Protein AF-0000000069330721 (afdb_homodimer)

Structure (mmCIF, N/CA/C/O backbone):
data_AF-0000000069330721-model_v1
#
loop_
_entity.id
_entity.type
_entity.pdbx_description
1 polymer 'Jacalin-type lectin domain-containing protein'
#
loop_
_atom_site.group_PDB
_atom_site.id
_atom_site.type_symbol
_atom_site.label_atom_id
_atom_site.label_alt_id
_atom_site.label_comp_id
_atom_site.label_asym_id
_atom_site.label_entity_id
_atom_site.label_seq_id
_atom_site.pdbx_PDB_ins_code
_atom_site.Cartn_x
_atom_site.Cartn_y
_atom_site.Cartn_z
_atom_site.occupancy
_atom_site.B_iso_or_equiv
_atom_site.auth_seq_id
_atom_site.auth_comp_id
_atom_site.auth_asym_id
_atom_site.auth_atom_id
_atom_site.pdbx_PDB_model_num
ATOM 1 N N . MET A 1 1 ? -19.578 -4.082 10.578 1 41.31 1 MET A N 1
ATOM 2 C CA . MET A 1 1 ? -18.906 -2.984 9.891 1 41.31 1 MET A CA 1
ATOM 3 C C . MET A 1 1 ? -17.422 -3.287 9.703 1 41.31 1 MET A C 1
ATOM 5 O O . MET A 1 1 ? -16.797 -3.891 10.578 1 41.31 1 MET A O 1
ATOM 9 N N . ALA A 1 2 ? -17.078 -3.299 8.5 1 55.31 2 ALA A N 1
ATOM 10 C CA . ALA A 1 2 ? -15.648 -3.607 8.453 1 55.31 2 ALA A CA 1
ATOM 11 C C . ALA A 1 2 ? -14.859 -2.725 9.414 1 55.31 2 ALA A C 1
ATOM 13 O O . ALA A 1 2 ? -15.172 -1.541 9.578 1 55.31 2 ALA A O 1
ATOM 14 N N . GLY A 1 3 ? -14.422 -3.17 10.523 1 80.81 3 GLY A N 1
ATOM 15 C CA . GLY A 1 3 ? -13.562 -2.502 11.484 1 80.81 3 GLY A CA 1
ATOM 16 C C . GLY A 1 3 ? -12.523 -1.604 10.844 1 80.81 3 GLY A C 1
ATOM 17 O O . GLY A 1 3 ? -12.484 -1.48 9.617 1 80.81 3 GLY A O 1
ATOM 18 N N . VAL A 1 4 ? -11.906 -0.672 11.477 1 94.38 4 VAL A N 1
ATOM 19 C CA . VAL A 1 4 ? -10.805 0.182 11.039 1 94.38 4 VAL A CA 1
ATOM 20 C C . VAL A 1 4 ? -9.633 -0.681 10.57 1 94.38 4 VAL A C 1
ATOM 22 O O . VAL A 1 4 ? -9.266 -1.647 11.234 1 94.38 4 VAL A O 1
ATOM 25 N N . LEU A 1 5 ? -9.219 -0.456 9.32 1 97.44 5 LEU A N 1
ATOM 26 C CA . LEU A 1 5 ? -8.094 -1.184 8.742 1 97.44 5 LEU A CA 1
ATOM 27 C C . LEU A 1 5 ? -6.832 -0.33 8.758 1 97.44 5 LEU A C 1
ATOM 29 O O . LEU A 1 5 ? -6.906 0.899 8.695 1 97.44 5 LEU A O 1
ATOM 33 N N . GLU A 1 6 ? -5.707 -0.994 8.891 1 97.81 6 GLU A N 1
ATOM 34 C CA . GLU A 1 6 ? -4.41 -0.378 8.625 1 97.81 6 GLU A CA 1
ATOM 35 C C . GLU A 1 6 ? -3.924 -0.705 7.215 1 97.81 6 GLU A C 1
ATOM 37 O O . GLU A 1 6 ? -3.84 -1.875 6.836 1 97.81 6 GLU A O 1
ATOM 42 N N . GLN A 1 7 ? -3.684 0.292 6.359 1 98.69 7 GLN A N 1
ATOM 43 C CA . GLN A 1 7 ? -3.102 0.147 5.027 1 98.69 7 GLN A CA 1
ATOM 44 C C . GLN A 1 7 ? -1.729 0.808 4.953 1 98.69 7 GLN A C 1
ATOM 46 O O . GLN A 1 7 ? -1.541 1.921 5.449 1 98.69 7 GLN A O 1
ATOM 51 N N . GLY A 1 8 ? -0.769 0.246 4.27 1 98.31 8 GLY A N 1
ATOM 52 C CA . GLY A 1 8 ? 0.629 0.639 4.355 1 98.31 8 GLY A CA 1
ATOM 53 C C . GLY A 1 8 ? 1.341 0.055 5.559 1 98.31 8 GLY A C 1
ATOM 54 O O . GLY A 1 8 ? 0.924 -0.975 6.094 1 98.31 8 GLY A O 1
ATOM 55 N N . PRO A 1 9 ? 2.449 0.646 6.109 1 98.5 9 PRO A N 1
ATOM 56 C CA . PRO A 1 9 ? 3.021 1.867 5.539 1 98.5 9 PRO A CA 1
ATOM 57 C C . PRO A 1 9 ? 3.754 1.616 4.223 1 98.5 9 PRO A C 1
ATOM 59 O O . PRO A 1 9 ? 4.238 0.507 3.982 1 98.5 9 PRO A O 1
ATOM 62 N N . TRP A 1 10 ? 3.605 2.537 3.371 1 98.69 10 TRP A N 1
ATOM 63 C CA . TRP A 1 10 ? 4.477 2.609 2.205 1 98.69 10 TRP A CA 1
ATOM 64 C C . TRP A 1 10 ? 5.805 3.277 2.557 1 98.69 10 TRP A C 1
ATOM 66 O O . TRP A 1 10 ? 5.832 4.246 3.32 1 98.69 10 TRP A O 1
ATOM 76 N N . GLY A 1 11 ? 6.844 2.818 1.96 1 97.81 11 GLY A N 1
ATOM 77 C CA . GLY A 1 11 ? 8.133 3.457 2.18 1 97.81 11 GLY A CA 1
ATOM 78 C C . GLY A 1 11 ? 9.133 2.561 2.887 1 97.81 11 GLY A C 1
ATOM 79 O O . GLY A 1 11 ? 9.156 1.35 2.662 1 97.81 11 GLY A O 1
ATOM 80 N N . GLY A 1 12 ? 10.062 3.23 3.682 1 96.06 12 GLY A N 1
ATOM 81 C CA . GLY A 1 12 ? 11.195 2.533 4.266 1 96.06 12 GLY A CA 1
ATOM 82 C C . GLY A 1 12 ? 10.891 1.932 5.625 1 96.06 12 GLY A C 1
ATOM 83 O O . GLY A 1 12 ? 9.781 2.084 6.145 1 96.06 12 GLY A O 1
ATOM 84 N N . ASN A 1 13 ? 11.914 1.185 6.164 1 95.19 13 ASN A N 1
ATOM 85 C CA . ASN A 1 13 ? 11.758 0.497 7.441 1 95.19 13 ASN A CA 1
ATOM 86 C C . ASN A 1 13 ? 12.766 0.994 8.477 1 95.19 13 ASN A C 1
ATOM 88 O O . ASN A 1 13 ? 12.992 0.335 9.492 1 95.19 13 ASN A O 1
ATOM 92 N N . GLY A 1 14 ? 13.297 2.133 8.172 1 93.06 14 GLY A N 1
ATOM 93 C CA . GLY A 1 14 ? 14.258 2.697 9.109 1 93.06 14 GLY A CA 1
ATOM 94 C C . GLY A 1 14 ? 13.633 3.707 10.055 1 93.06 14 GLY A C 1
ATOM 95 O O . GLY A 1 14 ? 12.422 3.9 10.055 1 93.06 14 GLY A O 1
ATOM 96 N N . GLY A 1 15 ? 14.492 4.238 10.922 1 94.38 15 GLY A N 1
ATOM 97 C CA . GLY A 1 15 ? 14.078 5.309 11.812 1 94.38 15 GLY A CA 1
ATOM 98 C C . GLY A 1 15 ? 13.164 4.84 12.922 1 94.38 15 GLY A C 1
ATOM 99 O O . GLY A 1 15 ? 13.266 3.699 13.383 1 94.38 15 GLY A O 1
ATOM 100 N N . LYS A 1 16 ? 12.336 5.797 13.43 1 96.25 16 LYS A N 1
ATOM 101 C CA . LYS A 1 16 ? 11.43 5.516 14.539 1 96.25 16 LYS A CA 1
ATOM 102 C C . LYS A 1 16 ? 9.977 5.668 14.109 1 96.25 16 LYS A C 1
ATOM 104 O O . LYS A 1 16 ? 9.656 6.5 13.258 1 96.25 16 LYS A O 1
ATOM 109 N N . THR A 1 17 ? 9.148 4.898 14.82 1 97.88 17 THR A N 1
ATOM 110 C CA . THR A 1 17 ? 7.734 4.902 14.469 1 97.88 17 THR A CA 1
ATOM 111 C C . THR A 1 17 ? 7.035 6.133 15.039 1 97.88 17 THR A C 1
ATOM 113 O O . THR A 1 17 ? 7.457 6.668 16.078 1 97.88 17 THR A O 1
ATOM 116 N N . TRP A 1 18 ? 6.051 6.625 14.391 1 98.06 18 TRP A N 1
ATOM 117 C CA . TRP A 1 18 ? 5.078 7.586 14.906 1 98.06 18 TRP A CA 1
ATOM 118 C C . TRP A 1 18 ? 3.656 7.16 14.562 1 98.06 18 TRP A C 1
ATOM 120 O O . TRP A 1 18 ? 3.441 6.402 13.609 1 98.06 18 TRP A O 1
ATOM 130 N N . ASP A 1 19 ? 2.705 7.602 15.336 1 98.62 19 ASP A N 1
ATOM 131 C CA . ASP A 1 19 ? 1.316 7.184 15.18 1 98.62 19 ASP A CA 1
ATOM 132 C C . ASP A 1 19 ? 0.355 8.273 15.648 1 98.62 19 ASP A C 1
ATOM 134 O O . ASP A 1 19 ? 0.288 8.578 16.844 1 98.62 19 ASP A O 1
ATOM 138 N N . MET A 1 20 ? -0.369 8.789 14.648 1 98 20 MET A N 1
ATOM 139 C CA . MET A 1 20 ? -1.401 9.781 14.93 1 98 20 MET A CA 1
ATOM 140 C C . MET A 1 20 ? -2.584 9.148 15.656 1 98 20 MET A C 1
ATOM 142 O O . MET A 1 20 ? -3.283 9.812 16.422 1 98 20 MET A O 1
ATOM 146 N N . GLY A 1 21 ? -2.756 7.898 15.383 1 97.94 21 GLY A N 1
ATOM 147 C CA . GLY A 1 21 ? -3.971 7.234 15.828 1 97.94 21 GLY A CA 1
ATOM 148 C C . GLY A 1 21 ? -5.172 7.531 14.953 1 97.94 21 GLY A C 1
ATOM 149 O O . GLY A 1 21 ? -5.023 8.07 13.852 1 97.94 21 GLY A O 1
ATOM 150 N N . GLN A 1 22 ? -6.328 7.059 15.477 1 98.19 22 GLN A N 1
ATOM 151 C CA . GLN A 1 22 ? -7.59 7.262 14.773 1 98.19 22 GLN A CA 1
ATOM 152 C C . GLN A 1 22 ? -8.305 8.508 15.281 1 98.19 22 GLN A C 1
ATOM 154 O O . GLN A 1 22 ? -8.57 8.633 16.484 1 98.19 22 GLN A O 1
ATOM 159 N N . ALA A 1 23 ? -8.633 9.414 14.383 1 98.56 23 ALA A N 1
ATOM 160 C CA . ALA A 1 23 ? -9.297 10.664 14.75 1 98.56 23 ALA A CA 1
ATOM 161 C C . ALA A 1 23 ? -10.805 10.57 14.516 1 98.56 23 ALA A C 1
ATOM 163 O O . ALA A 1 23 ? -11.258 9.797 13.672 1 98.56 23 ALA A O 1
ATOM 164 N N . ASP A 1 24 ? -11.531 11.375 15.273 1 97.94 24 ASP A N 1
ATOM 165 C CA . ASP A 1 24 ? -12.914 11.641 14.906 1 97.94 24 ASP A CA 1
ATOM 166 C C . ASP A 1 24 ? -13 12.43 13.602 1 97.94 24 ASP A C 1
ATOM 168 O O . ASP A 1 24 ? -13.867 12.164 12.766 1 97.94 24 ASP A O 1
ATOM 172 N N . HIS A 1 25 ? -12.125 13.367 13.523 1 98.5 25 HIS A N 1
ATOM 173 C CA . HIS A 1 25 ? -12.07 14.25 12.359 1 98.5 25 HIS A CA 1
ATOM 174 C C . HIS A 1 25 ? -10.695 14.898 12.227 1 98.5 25 HIS A C 1
ATOM 176 O O . HIS A 1 25 ? -10.133 15.383 13.219 1 98.5 25 HIS A O 1
ATOM 182 N N . ILE A 1 26 ? -10.094 14.805 11.07 1 98.88 26 ILE A N 1
ATOM 183 C CA . ILE A 1 26 ? -8.898 15.562 10.742 1 98.88 26 ILE A CA 1
ATOM 184 C C . ILE A 1 26 ? -9.289 16.906 10.148 1 98.88 26 ILE A C 1
ATOM 186 O O . ILE A 1 26 ? -9.984 16.969 9.125 1 98.88 26 ILE A O 1
ATOM 190 N N . SER A 1 27 ? -8.836 17.969 10.711 1 98.88 27 SER A N 1
ATOM 191 C CA . SER A 1 27 ? -9.312 19.281 10.273 1 98.88 27 SER A CA 1
ATOM 192 C C . SER A 1 27 ? -8.234 20.016 9.492 1 98.88 27 SER A C 1
ATOM 194 O O . SER A 1 27 ? -8.539 20.969 8.75 1 98.88 27 SER A O 1
ATOM 196 N N . ASN A 1 28 ? -6.961 19.656 9.695 1 98.94 28 ASN A N 1
ATOM 197 C CA . ASN A 1 28 ? -5.883 20.344 9 1 98.94 28 ASN A CA 1
ATOM 198 C C . ASN A 1 28 ? -4.656 19.453 8.844 1 98.94 28 ASN A C 1
ATOM 200 O O . ASN A 1 28 ? -4.297 18.719 9.766 1 98.94 28 ASN A O 1
ATOM 204 N N . VAL A 1 29 ? -4.02 19.484 7.73 1 98.94 29 VAL A N 1
ATOM 205 C CA . VAL A 1 29 ? -2.75 18.812 7.492 1 98.94 29 VAL A CA 1
ATOM 206 C C . VAL A 1 29 ? -1.767 19.781 6.832 1 98.94 29 VAL A C 1
ATOM 208 O O . VAL A 1 29 ? -2.111 20.453 5.867 1 98.94 29 VAL A O 1
ATOM 211 N N . LYS A 1 30 ? -0.617 19.859 7.355 1 98.75 30 LYS A N 1
ATOM 212 C CA . LYS A 1 30 ? 0.526 20.484 6.699 1 98.75 30 LYS A CA 1
ATOM 213 C C . LYS A 1 30 ? 1.563 19.453 6.285 1 98.75 30 LYS A C 1
ATOM 215 O O . LYS A 1 30 ? 1.938 18.594 7.086 1 98.75 30 LYS A O 1
ATOM 220 N N . ILE A 1 31 ? 1.984 19.531 5.074 1 98.88 31 ILE A N 1
ATOM 221 C CA . ILE A 1 31 ? 3.078 18.703 4.57 1 98.88 31 ILE A CA 1
ATOM 222 C C . ILE A 1 31 ? 4.332 19.562 4.395 1 98.88 31 ILE A C 1
ATOM 224 O O . ILE A 1 31 ? 4.398 20.391 3.488 1 98.88 31 ILE A O 1
ATOM 228 N N . HIS A 1 32 ? 5.316 19.375 5.297 1 98.5 32 HIS A N 1
ATOM 229 C CA . HIS A 1 32 ? 6.582 20.094 5.215 1 98.5 32 HIS A CA 1
ATOM 230 C C . HIS A 1 32 ? 7.547 19.406 4.262 1 98.5 32 HIS A C 1
ATOM 232 O O . HIS A 1 32 ? 7.637 18.172 4.25 1 98.5 32 HIS A O 1
ATOM 238 N N . TYR A 1 33 ? 8.172 20.234 3.484 1 97.75 33 TYR A N 1
ATOM 239 C CA . TYR A 1 33 ? 9.008 19.609 2.471 1 97.75 33 TYR A CA 1
ATOM 240 C C . TYR A 1 33 ? 10.25 20.438 2.182 1 97.75 33 TYR A C 1
ATOM 242 O O . TYR A 1 33 ? 10.281 21.641 2.486 1 97.75 33 TYR A O 1
ATOM 250 N N . ASN A 1 34 ? 11.211 19.812 1.653 1 95.12 34 ASN A N 1
ATOM 251 C CA . ASN A 1 34 ? 12.375 20.312 0.928 1 95.12 34 ASN A CA 1
ATOM 252 C C . ASN A 1 34 ? 12.609 19.531 -0.36 1 95.12 34 ASN A C 1
ATOM 254 O O . ASN A 1 34 ? 11.742 19.484 -1.235 1 95.12 34 ASN A O 1
ATOM 258 N N . ASP A 1 35 ? 13.633 18.594 -0.306 1 93.75 35 ASP A N 1
ATOM 259 C CA . ASP A 1 35 ? 13.82 17.719 -1.455 1 93.75 35 ASP A CA 1
ATOM 260 C C . ASP A 1 35 ? 12.961 16.453 -1.326 1 93.75 35 ASP A C 1
ATOM 262 O O . ASP A 1 35 ? 12.82 15.695 -2.283 1 93.75 35 ASP A O 1
ATOM 266 N N . ALA A 1 36 ? 12.414 16.297 -0.175 1 97 36 ALA A N 1
ATOM 267 C CA . ALA A 1 36 ? 11.516 15.203 0.189 1 97 36 ALA A CA 1
ATOM 268 C C . ALA A 1 36 ? 10.477 15.656 1.212 1 97 36 ALA A C 1
ATOM 270 O O . ALA A 1 36 ? 10.43 16.844 1.567 1 97 36 ALA A O 1
ATOM 271 N N . VAL A 1 37 ? 9.602 14.805 1.569 1 98.44 37 VAL A N 1
ATOM 272 C CA . VAL A 1 37 ? 8.68 15.109 2.66 1 98.44 37 VAL A CA 1
ATOM 273 C C . VAL A 1 37 ? 9.414 15.016 3.996 1 98.44 37 VAL A C 1
ATOM 275 O O . VAL A 1 37 ? 10.016 13.992 4.312 1 98.44 37 VAL A O 1
ATOM 278 N N . PHE A 1 38 ? 9.352 16.078 4.75 1 98.12 38 PHE A N 1
ATOM 279 C CA . PHE A 1 38 ? 10.188 16.141 5.945 1 98.12 38 PHE A CA 1
ATOM 280 C C . PHE A 1 38 ? 9.344 15.992 7.207 1 98.12 38 PHE A C 1
ATOM 282 O O . PHE A 1 38 ? 9.812 15.484 8.219 1 98.12 38 PHE A O 1
ATOM 289 N N . ALA A 1 39 ? 8.086 16.469 7.102 1 98.06 39 ALA A N 1
ATOM 290 C CA . ALA A 1 39 ? 7.281 16.453 8.32 1 98.06 39 ALA A CA 1
ATOM 291 C C . ALA A 1 39 ? 5.797 16.609 8.008 1 98.06 39 ALA A C 1
ATOM 293 O O . ALA A 1 39 ? 5.434 17 6.895 1 98.06 39 ALA A O 1
ATOM 294 N N . PHE A 1 40 ? 5.02 16.312 8.961 1 98.56 40 PHE A N 1
ATOM 295 C CA . PHE A 1 40 ? 3.594 16.609 8.938 1 98.56 40 PHE A CA 1
ATOM 296 C C . PHE A 1 40 ? 3.172 17.344 10.203 1 98.56 40 PHE A C 1
ATOM 298 O O . PHE A 1 40 ? 3.641 17.016 11.297 1 98.56 40 PHE A O 1
ATOM 305 N N .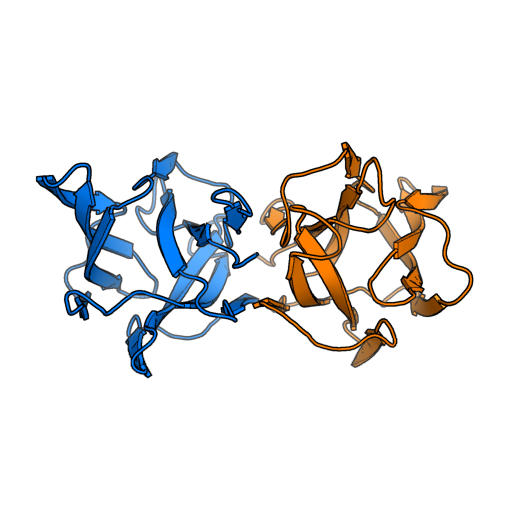 ASP A 1 41 ? 2.355 18.297 10.055 1 98.5 41 ASP A N 1
ATOM 306 C CA . ASP A 1 41 ? 1.475 18.703 11.141 1 98.5 41 ASP A CA 1
ATOM 307 C C . ASP A 1 41 ? 0.051 18.203 10.914 1 98.5 41 ASP A C 1
ATOM 309 O O . ASP A 1 41 ? -0.539 18.438 9.859 1 98.5 41 ASP A O 1
ATOM 313 N N . PHE A 1 42 ? -0.446 17.5 11.859 1 98.88 42 PHE A N 1
ATOM 314 C CA . PHE A 1 42 ? -1.841 17.078 11.828 1 98.88 42 PHE A CA 1
ATOM 315 C C . PHE A 1 42 ? -2.646 17.781 12.906 1 98.88 42 PHE A C 1
ATOM 317 O O . PHE A 1 42 ? -2.262 17.766 14.078 1 98.88 42 PHE A O 1
ATOM 324 N N . THR A 1 43 ? -3.654 18.438 12.586 1 98.94 43 THR A N 1
ATOM 325 C CA . THR A 1 43 ? -4.66 18.906 13.523 1 98.94 43 THR A CA 1
ATOM 326 C C . THR A 1 43 ? -5.953 18.109 13.391 1 98.94 43 THR A C 1
ATOM 328 O O . THR A 1 43 ? -6.5 17.984 12.289 1 98.94 43 THR A O 1
ATOM 331 N N . PHE A 1 44 ? -6.434 17.562 14.492 1 98.88 44 PHE A N 1
ATOM 332 C CA . PHE A 1 44 ? -7.559 16.641 14.461 1 98.88 44 PHE A CA 1
ATOM 333 C C . PHE A 1 44 ? -8.266 16.594 15.805 1 98.88 44 PHE A C 1
ATOM 335 O O . PHE A 1 44 ? -7.785 17.172 16.781 1 98.88 44 PHE A O 1
ATOM 342 N N . THR A 1 45 ? -9.453 15.984 15.789 1 98.69 45 THR A N 1
ATOM 343 C CA . THR A 1 45 ? -10.227 15.812 17.016 1 98.69 45 THR A CA 1
ATOM 344 C C . THR A 1 45 ? -10.289 14.344 17.422 1 98.69 45 THR A C 1
ATOM 346 O O . THR A 1 45 ? -10.398 13.461 16.562 1 98.69 45 THR A O 1
ATOM 349 N N . VAL A 1 46 ? -10.008 14.086 18.688 1 97.81 46 VAL A N 1
ATOM 350 C CA . VAL A 1 46 ? -10.227 12.781 19.312 1 97.81 46 VAL A CA 1
ATOM 351 C C . VAL A 1 46 ? -11.102 12.945 20.547 1 97.81 46 VAL A C 1
ATOM 353 O O . VAL A 1 46 ? -10.797 13.742 21.438 1 97.81 46 VAL A O 1
ATOM 356 N N . ASP A 1 47 ? -12.141 12.133 20.547 1 96.62 47 ASP A N 1
ATOM 357 C CA . ASP A 1 47 ? -13.102 12.234 21.641 1 96.62 47 ASP A CA 1
ATOM 358 C C . ASP A 1 47 ? -13.523 13.68 21.875 1 96.62 47 ASP A C 1
ATOM 360 O O . ASP A 1 47 ? -13.547 14.148 23.016 1 96.62 47 ASP A O 1
ATOM 364 N N . GLY A 1 48 ? -13.695 14.352 20.797 1 95.81 48 GLY A N 1
ATOM 365 C CA . GLY A 1 48 ? -14.211 15.711 20.844 1 95.81 48 GLY A CA 1
ATOM 366 C C . GLY A 1 48 ? -13.148 16.75 21.172 1 95.81 48 GLY A C 1
ATOM 367 O O . GLY A 1 48 ? -13.43 17.938 21.203 1 95.81 48 GLY A O 1
ATOM 368 N N . LYS A 1 49 ? -12 16.344 21.438 1 98.19 49 LYS A N 1
ATOM 369 C CA . LYS A 1 49 ? -10.93 17.266 21.812 1 98.19 49 LYS A CA 1
ATOM 370 C C . LYS A 1 49 ? -9.969 17.5 20.656 1 98.19 49 LYS A C 1
ATOM 372 O O . LYS A 1 49 ? -9.5 16.547 20.031 1 98.19 49 LYS A O 1
ATOM 377 N N . LYS A 1 50 ? -9.672 18.734 20.422 1 98.31 50 LYS A N 1
ATOM 378 C CA . LYS A 1 50 ? -8.75 19.094 19.344 1 98.31 50 LYS A CA 1
ATOM 379 C C . LYS A 1 50 ? -7.305 18.859 19.766 1 98.31 50 LYS A C 1
ATOM 381 O O . LYS A 1 50 ? -6.918 19.156 20.891 1 98.31 50 LYS A O 1
ATOM 386 N N . LYS A 1 51 ? -6.539 18.328 18.922 1 98 51 LYS A N 1
ATOM 387 C CA . LYS A 1 51 ? -5.117 18.047 19.109 1 98 51 LYS A CA 1
ATOM 388 C C . LYS A 1 51 ? -4.312 18.391 17.859 1 98 51 LYS A C 1
ATOM 390 O O . LYS A 1 51 ? -4.797 18.219 16.734 1 98 51 LYS A O 1
ATOM 395 N N . THR A 1 52 ? -3.137 18.922 18.062 1 98.44 52 THR A N 1
ATOM 396 C CA . THR A 1 52 ? -2.168 19.078 16.984 1 98.44 52 THR A CA 1
ATOM 397 C C . THR A 1 52 ? -0.866 18.359 17.312 1 98.44 52 THR A C 1
ATOM 399 O O . THR A 1 52 ? -0.348 18.484 18.422 1 98.44 52 THR A O 1
ATOM 402 N N . ILE A 1 53 ? -0.365 17.547 16.359 1 98.19 53 ILE A N 1
ATOM 403 C CA . ILE A 1 53 ? 0.918 16.891 16.562 1 98.19 53 ILE A CA 1
ATOM 404 C C . ILE A 1 53 ? 1.85 17.203 15.391 1 98.19 53 ILE A C 1
ATOM 406 O O . ILE A 1 53 ? 1.392 17.5 14.281 1 98.19 53 ILE A O 1
ATOM 410 N N . HIS A 1 54 ? 3.102 17.203 15.688 1 97.44 54 HIS A N 1
ATOM 411 C CA . HIS A 1 54 ? 4.168 17.281 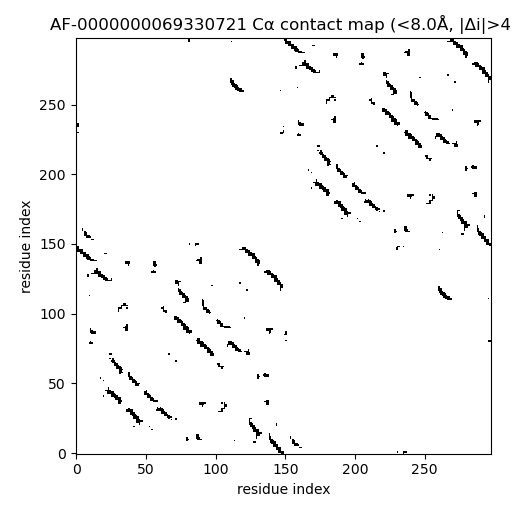14.695 1 97.44 54 HIS A CA 1
ATOM 412 C C . HIS A 1 54 ? 4.965 15.984 14.633 1 97.44 54 HIS A C 1
ATOM 414 O O . HIS A 1 54 ? 5.367 15.453 15.664 1 97.44 54 HIS A O 1
ATOM 420 N N . VAL A 1 55 ? 5.113 15.508 13.438 1 97.19 55 VAL A N 1
ATOM 421 C CA . VAL A 1 55 ? 5.969 14.344 13.242 1 97.19 55 VAL A CA 1
ATOM 422 C C . VAL A 1 55 ? 7.012 14.641 12.164 1 97.19 55 VAL A C 1
ATOM 424 O O . VAL A 1 55 ? 6.727 15.344 11.195 1 97.19 55 VAL A O 1
ATOM 427 N N . GLY A 1 56 ? 8.172 14.008 12.281 1 95.94 56 GLY A N 1
ATOM 428 C CA . GLY A 1 56 ? 9.25 14.242 11.336 1 95.94 56 GLY A CA 1
ATOM 429 C C . GLY A 1 56 ? 10.172 15.375 11.742 1 95.94 56 GLY A C 1
ATOM 430 O O . GLY A 1 56 ? 10.352 15.633 12.938 1 95.94 56 GLY A O 1
ATOM 431 N N . GLY A 1 57 ? 10.883 15.906 10.781 1 93.81 57 GLY A N 1
ATOM 432 C CA . GLY A 1 57 ? 11.914 16.891 11.062 1 93.81 57 GLY A CA 1
ATOM 433 C C . GLY A 1 57 ? 11.453 18.312 10.852 1 93.81 57 GLY A C 1
ATOM 434 O O . GLY A 1 57 ? 10.258 18.609 10.961 1 93.81 57 GLY A O 1
ATOM 435 N N . ASP A 1 58 ? 12.461 19.125 10.734 1 87.31 58 ASP A N 1
ATOM 436 C CA . ASP A 1 58 ? 12.195 20.547 10.523 1 87.31 58 ASP A CA 1
ATOM 437 C C . ASP A 1 58 ? 12.391 20.938 9.062 1 87.31 58 ASP A C 1
ATOM 439 O O . ASP A 1 58 ? 13.398 20.578 8.453 1 87.31 58 ASP A O 1
ATOM 443 N N . ALA A 1 59 ? 11.344 21.406 8.477 1 84.56 59 ALA A N 1
ATOM 444 C CA . ALA A 1 59 ? 11.398 22.047 7.156 1 84.56 59 ALA A CA 1
ATOM 445 C C . ALA A 1 59 ? 10.469 23.25 7.082 1 84.56 59 ALA A C 1
ATOM 447 O O . ALA A 1 59 ? 9.297 23.156 7.441 1 84.56 59 ALA A O 1
ATOM 448 N N . PRO A 1 60 ? 11.094 24.328 6.641 1 87 60 PRO A N 1
ATOM 449 C CA . PRO A 1 60 ? 10.328 25.562 6.746 1 87 60 PRO A CA 1
ATOM 450 C C . PRO A 1 60 ? 9.188 25.641 5.734 1 87 60 PRO A C 1
ATOM 452 O O . PRO A 1 60 ? 8.156 26.25 6.004 1 87 60 PRO A O 1
ATOM 455 N N . GLN A 1 61 ? 9.367 25.078 4.492 1 96.75 61 GLN A N 1
ATOM 456 C CA . GLN A 1 61 ? 8.328 25.141 3.465 1 96.75 61 GLN A CA 1
ATOM 457 C C . GLN A 1 61 ? 7.258 24.078 3.705 1 96.75 61 GLN A C 1
ATOM 459 O O . GLN A 1 61 ? 7.57 22.953 4.086 1 96.75 61 GLN A O 1
ATOM 464 N N . TYR A 1 62 ? 5.977 24.5 3.523 1 98.19 62 TYR A N 1
ATOM 465 C CA . TYR A 1 62 ? 4.91 23.516 3.662 1 98.19 62 TYR A CA 1
ATOM 466 C C . TYR A 1 62 ? 3.746 23.844 2.734 1 98.19 62 TYR A C 1
ATOM 468 O O . TYR A 1 62 ? 3.627 24.969 2.248 1 98.19 62 TYR A O 1
ATOM 476 N N . LYS A 1 63 ? 3.021 22.828 2.322 1 98.81 63 LYS A N 1
ATOM 477 C CA . LYS A 1 63 ? 1.679 22.938 1.757 1 98.81 63 LYS A CA 1
ATOM 478 C C . LYS A 1 63 ? 0.619 22.547 2.783 1 98.81 63 LYS A C 1
ATOM 480 O O . LYS A 1 63 ? 0.862 21.703 3.643 1 98.81 63 LYS A O 1
ATOM 485 N N . GLU A 1 64 ? -0.547 23.172 2.664 1 98.69 64 GLU A N 1
ATOM 486 C CA . GLU A 1 64 ? -1.539 23 3.719 1 98.69 64 GLU A CA 1
ATOM 487 C C . GLU A 1 64 ? -2.936 22.797 3.135 1 98.69 64 GLU A C 1
ATOM 489 O O . GLU A 1 64 ? -3.244 23.312 2.061 1 98.69 64 GLU A O 1
ATOM 494 N N . ILE A 1 65 ? -3.762 22.016 3.832 1 98.94 65 ILE A N 1
ATOM 495 C CA . ILE A 1 65 ? -5.176 21.875 3.502 1 98.94 65 ILE A CA 1
ATOM 496 C C . ILE A 1 65 ? -6.012 21.922 4.781 1 98.94 65 ILE A C 1
ATOM 498 O O . ILE A 1 65 ? -5.633 21.312 5.793 1 98.94 65 ILE A O 1
ATOM 502 N N . THR A 1 66 ? -7.008 22.656 4.793 1 98.94 66 THR A N 1
ATOM 503 C CA . THR A 1 66 ? -8.008 22.688 5.855 1 98.94 66 THR A CA 1
ATOM 504 C C . THR A 1 66 ? -9.297 22 5.406 1 98.94 66 THR A C 1
ATOM 506 O O . THR A 1 66 ? -9.797 22.266 4.309 1 98.94 66 THR A O 1
ATOM 509 N N . LEU A 1 67 ? -9.789 21.125 6.238 1 98.94 67 LEU A N 1
ATOM 510 C CA . LEU A 1 67 ? -10.969 20.359 5.875 1 98.94 67 LEU A CA 1
ATOM 511 C C . LEU A 1 67 ? -12.211 20.891 6.582 1 98.94 67 LEU A C 1
ATOM 513 O O . LEU A 1 67 ? -12.156 21.234 7.762 1 98.94 67 LEU A O 1
ATOM 517 N N . GLU A 1 68 ? -13.258 20.906 5.816 1 98.81 68 GLU A N 1
ATOM 518 C CA . GLU A 1 68 ? -14.562 21.203 6.402 1 98.81 68 GLU A CA 1
ATOM 519 C C . GLU A 1 68 ? -15.055 20.062 7.281 1 98.81 68 GLU A C 1
ATOM 521 O O . GLU A 1 68 ? -14.453 18.984 7.301 1 98.81 68 GLU A O 1
ATOM 526 N N . GLU A 1 69 ? -16.109 20.312 8.016 1 97.75 69 GLU A N 1
ATOM 527 C CA . GLU A 1 69 ? -16.641 19.344 8.969 1 97.75 69 GLU A CA 1
ATOM 528 C C . GLU A 1 69 ? -17.047 18.047 8.273 1 97.75 69 GLU A C 1
ATOM 530 O O . GLU A 1 69 ? -16.906 16.969 8.836 1 97.75 69 GLU A O 1
ATOM 535 N N . ASP A 1 70 ? -17.547 18.141 7.027 1 97.88 70 ASP A N 1
ATOM 536 C CA . ASP A 1 70 ? -18.031 16.969 6.305 1 97.88 70 ASP A CA 1
ATOM 537 C C . ASP A 1 70 ? -17 16.516 5.258 1 97.88 70 ASP A C 1
ATOM 539 O O . ASP A 1 70 ? -17.344 15.773 4.336 1 97.88 70 ASP A O 1
ATOM 543 N N . GLU A 1 71 ? -15.844 17.062 5.398 1 98.62 71 GLU A N 1
ATOM 544 C CA . GLU A 1 71 ? -14.773 16.75 4.465 1 98.62 71 GLU A CA 1
ATOM 545 C C . GLU A 1 71 ? -13.758 15.797 5.098 1 98.62 71 GLU A C 1
ATOM 547 O O . GLU A 1 71 ? -13.406 15.945 6.27 1 98.62 71 GLU A O 1
ATOM 552 N N . TYR A 1 72 ? -13.367 14.773 4.406 1 98.69 72 TYR A N 1
ATOM 553 C CA . TYR A 1 72 ? -12.414 13.781 4.879 1 98.69 72 TYR A CA 1
ATOM 554 C C . TYR A 1 72 ? -11.562 13.25 3.729 1 98.69 72 TYR A C 1
ATOM 556 O O . TYR A 1 72 ? -11.953 13.344 2.564 1 98.69 72 TYR A O 1
ATOM 564 N N . PHE A 1 73 ? -10.375 12.719 4.039 1 98.88 73 PHE A N 1
ATOM 565 C CA . PHE A 1 73 ? -9.492 12.172 3.012 1 98.88 73 PHE A CA 1
ATOM 566 C C . PHE A 1 73 ? -10.008 10.82 2.523 1 98.88 73 PHE A C 1
ATOM 568 O O . PHE A 1 73 ? -10.461 10 3.32 1 98.88 73 PHE A O 1
ATOM 575 N N . THR A 1 74 ? -9.922 10.617 1.181 1 98.81 74 THR A N 1
ATOM 576 C CA . THR A 1 74 ? -10.328 9.359 0.575 1 98.81 74 THR A CA 1
ATOM 577 C C . THR A 1 74 ? -9.203 8.781 -0.279 1 98.81 74 THR A C 1
ATOM 579 O O . THR A 1 74 ? -9.289 7.641 -0.737 1 98.81 74 THR A O 1
ATOM 582 N N . PHE A 1 75 ? -8.188 9.555 -0.479 1 98.88 75 PHE A N 1
ATOM 583 C CA . PHE A 1 75 ? -7.137 9.164 -1.412 1 98.88 75 PHE A CA 1
ATOM 584 C C . PHE A 1 75 ? -5.77 9.586 -0.895 1 98.88 75 PHE A C 1
ATOM 586 O O . PHE A 1 75 ? -5.609 10.695 -0.377 1 98.88 75 PHE A O 1
ATOM 593 N N . ILE A 1 76 ? -4.738 8.664 -0.97 1 98.94 76 ILE A N 1
ATOM 594 C CA . ILE A 1 76 ? -3.33 8.961 -0.723 1 98.94 76 ILE A CA 1
ATOM 595 C C . ILE A 1 76 ? -2.477 8.375 -1.846 1 98.94 76 ILE A C 1
ATOM 597 O O . ILE A 1 76 ? -2.729 7.258 -2.311 1 98.94 76 ILE A O 1
ATOM 601 N N . SER A 1 77 ? -1.543 9.109 -2.328 1 98.94 77 SER A N 1
ATOM 602 C CA . SER A 1 77 ? -0.505 8.617 -3.225 1 98.94 77 SER A CA 1
ATOM 603 C C . SER A 1 77 ? 0.839 9.273 -2.934 1 98.94 77 SER A C 1
ATOM 605 O O . SER A 1 77 ? 0.9 10.289 -2.238 1 98.94 77 SER A O 1
ATOM 607 N N . GLY A 1 78 ? 1.861 8.648 -3.436 1 98.88 78 GLY A N 1
ATOM 608 C CA . GLY A 1 78 ? 3.186 9.219 -3.244 1 98.88 78 GLY A CA 1
ATOM 609 C C . GLY A 1 78 ? 4.285 8.406 -3.9 1 98.88 78 GLY A C 1
ATOM 610 O O . GLY A 1 78 ? 4.008 7.473 -4.656 1 98.88 78 GLY A O 1
ATOM 611 N N . TYR A 1 79 ? 5.438 8.883 -3.656 1 98.69 79 TYR A N 1
ATOM 612 C CA . TYR A 1 79 ? 6.66 8.266 -4.152 1 98.69 79 TYR A CA 1
ATOM 613 C C . TYR A 1 79 ? 7.672 8.07 -3.025 1 98.69 79 TYR A C 1
ATOM 615 O O . TYR A 1 79 ? 7.711 8.867 -2.08 1 98.69 79 TYR A O 1
ATOM 623 N N . PHE A 1 80 ? 8.469 7.031 -3.117 1 98 80 PHE A N 1
ATOM 624 C CA . PHE A 1 80 ? 9.555 6.84 -2.164 1 98 80 PHE A CA 1
ATOM 625 C C . PHE A 1 80 ? 10.789 6.262 -2.854 1 98 80 PHE A C 1
ATOM 627 O O . PHE A 1 80 ? 10.664 5.559 -3.859 1 98 80 PHE A O 1
ATOM 634 N N . LYS A 1 81 ? 11.906 6.535 -2.33 1 96.25 81 LYS A N 1
ATOM 635 C CA . LYS A 1 81 ? 13.172 6.039 -2.859 1 96.25 81 LYS A CA 1
ATOM 636 C C . LYS A 1 81 ? 14.281 6.137 -1.814 1 96.25 81 LYS A C 1
ATOM 638 O O . LYS A 1 81 ? 14.141 6.852 -0.821 1 96.25 81 LYS A O 1
ATOM 643 N N . THR A 1 82 ? 15.383 5.402 -2.104 1 94.88 82 THR A N 1
ATOM 644 C CA . THR A 1 82 ? 16.594 5.574 -1.316 1 94.88 82 THR A CA 1
ATOM 645 C C . THR A 1 82 ? 17.188 6.961 -1.544 1 94.88 82 THR A C 1
ATOM 647 O O . THR A 1 82 ? 17.391 7.379 -2.688 1 94.88 82 THR A O 1
ATOM 650 N N . MET A 1 83 ? 17.359 7.641 -0.411 1 91.94 83 MET A N 1
ATOM 651 C CA . MET A 1 83 ? 17.953 8.977 -0.484 1 91.94 83 MET A CA 1
ATOM 652 C C . MET A 1 83 ? 19.078 9.125 0.532 1 91.94 83 MET A C 1
ATOM 654 O O . MET A 1 83 ? 18.984 8.602 1.644 1 91.94 83 MET A O 1
ATOM 658 N N . TRP A 1 84 ? 20.141 9.992 0.16 1 87.75 84 TRP A N 1
ATOM 659 C CA . TRP A 1 84 ? 21.234 10.508 0.982 1 87.75 84 TRP A CA 1
ATOM 660 C C . TRP A 1 84 ? 22.094 9.375 1.519 1 87.75 84 TRP A C 1
ATOM 662 O O . TRP A 1 84 ? 23.328 9.438 1.459 1 87.75 84 TRP A O 1
ATOM 672 N N . THR A 1 85 ? 21.438 8.289 2.139 1 80.62 85 THR A N 1
ATOM 673 C CA . THR A 1 85 ? 22.156 7.141 2.684 1 80.62 85 THR A CA 1
ATOM 674 C C . THR A 1 85 ? 21.578 5.832 2.145 1 80.62 85 THR A C 1
ATOM 676 O O . THR A 1 85 ? 21.406 5.676 0.933 1 80.62 85 THR A O 1
ATOM 679 N N . THR A 1 86 ? 21.344 4.949 3.014 1 86.19 86 THR A N 1
ATOM 680 C CA . THR A 1 86 ? 20.797 3.652 2.648 1 86.19 86 THR A CA 1
ATOM 681 C C . THR A 1 86 ? 19.312 3.574 3.023 1 86.19 86 THR A C 1
ATOM 683 O O . THR A 1 86 ? 18.656 2.566 2.764 1 86.19 86 THR A O 1
ATOM 686 N N . ASP A 1 87 ? 18.859 4.773 3.51 1 92 87 ASP A N 1
ATOM 687 C CA . ASP A 1 87 ? 17.484 4.746 3.977 1 92 87 ASP A CA 1
ATOM 688 C C . ASP A 1 87 ? 16.516 5.156 2.865 1 92 87 ASP A C 1
ATOM 690 O O . ASP A 1 87 ? 16.906 5.863 1.929 1 92 87 ASP A O 1
ATOM 694 N N . VAL A 1 88 ? 15.344 4.707 2.934 1 95.5 88 VAL A N 1
ATOM 695 C CA . VAL A 1 88 ? 14.258 5.031 2.018 1 95.5 88 VAL A CA 1
ATOM 696 C C . VAL A 1 88 ? 13.406 6.156 2.605 1 95.5 88 VAL A C 1
ATOM 698 O O . VAL A 1 88 ? 13.094 6.148 3.799 1 95.5 88 VAL A O 1
ATOM 701 N N . PHE A 1 89 ? 13.078 7.199 1.781 1 96.56 89 PHE A N 1
ATOM 702 C CA . PHE A 1 89 ? 12.289 8.336 2.227 1 96.56 89 PHE A CA 1
ATOM 703 C C . PHE A 1 89 ? 11.125 8.594 1.27 1 96.56 89 PHE A C 1
ATOM 705 O O . PHE A 1 89 ? 11.219 8.297 0.078 1 96.56 89 PHE A O 1
ATOM 712 N N . ILE A 1 90 ? 10.023 9.133 1.801 1 98.25 90 ILE A N 1
ATOM 713 C CA . ILE A 1 90 ? 8.922 9.609 0.973 1 98.25 90 ILE A CA 1
ATOM 714 C C . ILE A 1 90 ? 9.344 10.867 0.222 1 98.25 90 ILE A C 1
ATOM 716 O O . ILE A 1 90 ? 9.625 11.898 0.836 1 98.25 90 ILE A O 1
ATOM 720 N N . THR A 1 91 ? 9.383 10.789 -1.105 1 98.19 91 THR A N 1
ATOM 721 C CA . THR A 1 91 ? 9.898 11.914 -1.879 1 98.19 91 THR A CA 1
ATOM 722 C C . THR A 1 91 ? 8.773 12.875 -2.25 1 98.19 91 THR A C 1
ATOM 724 O O . THR A 1 91 ? 9.008 14.062 -2.455 1 98.19 91 THR A O 1
ATOM 727 N N . GLN A 1 92 ? 7.637 12.375 -2.318 1 98.75 92 GLN A N 1
ATOM 728 C CA . GLN A 1 92 ? 6.469 13.172 -2.668 1 98.75 92 GLN A CA 1
ATOM 729 C C . GLN A 1 92 ? 5.188 12.555 -2.109 1 98.75 92 GLN A C 1
ATOM 731 O O . GLN A 1 92 ? 5.035 11.336 -2.102 1 98.75 92 GLN A O 1
ATOM 736 N N . LEU A 1 93 ? 4.227 13.367 -1.661 1 98.94 93 LEU A N 1
ATOM 737 C CA . LEU A 1 93 ? 2.969 12.891 -1.099 1 98.94 93 LEU A CA 1
ATOM 738 C C . LEU A 1 93 ? 1.797 13.734 -1.583 1 98.94 93 LEU A C 1
ATOM 740 O O . LEU A 1 93 ? 1.893 14.961 -1.635 1 98.94 93 LEU A O 1
ATOM 744 N N . THR A 1 94 ? 0.713 13.086 -1.93 1 98.94 94 THR A N 1
ATOM 745 C CA . THR A 1 94 ? -0.547 13.727 -2.283 1 98.94 94 THR A CA 1
ATOM 746 C C . THR A 1 94 ? -1.705 13.117 -1.501 1 98.94 94 THR A C 1
ATOM 748 O O . THR A 1 94 ? -1.811 11.891 -1.396 1 98.94 94 THR A O 1
ATOM 751 N N . LEU A 1 95 ? -2.512 13.945 -0.9 1 98.94 95 LEU A N 1
ATOM 752 C CA . LEU A 1 95 ? -3.773 13.562 -0.275 1 98.94 95 LEU A CA 1
ATOM 753 C C . LEU A 1 95 ? -4.949 14.242 -0.972 1 98.94 95 LEU A C 1
ATOM 755 O O . LEU A 1 95 ? -4.848 15.391 -1.392 1 98.94 95 LEU A O 1
ATOM 759 N N . GLU A 1 96 ? -6.039 13.531 -1.116 1 98.94 96 GLU A N 1
ATOM 760 C CA . GLU A 1 96 ? -7.254 14.094 -1.698 1 98.94 96 GLU A CA 1
ATOM 761 C C . GLU A 1 96 ? -8.469 13.781 -0.834 1 98.94 96 GLU A C 1
ATOM 763 O O . GLU A 1 96 ? -8.547 12.719 -0.208 1 98.94 96 GLU A O 1
ATOM 768 N N . THR A 1 97 ? -9.438 14.727 -0.806 1 98.88 97 THR A N 1
ATOM 769 C CA . THR A 1 97 ? -10.617 14.602 0.042 1 98.88 97 THR A CA 1
ATOM 770 C C . THR A 1 97 ? -11.82 14.141 -0.774 1 98.88 97 THR A C 1
ATOM 772 O O . THR A 1 97 ? -11.766 14.117 -2.006 1 98.88 97 THR A O 1
ATOM 775 N N . ASN A 1 98 ? -12.93 13.812 -0.055 1 98.5 98 ASN A N 1
ATOM 776 C CA . ASN A 1 98 ? -14.203 13.438 -0.659 1 98.5 98 ASN A CA 1
ATOM 777 C C . ASN A 1 98 ? -14.805 14.594 -1.458 1 98.5 98 ASN A C 1
ATOM 779 O O . ASN A 1 98 ? -15.719 14.391 -2.258 1 98.5 98 ASN A O 1
ATOM 783 N N . LYS A 1 99 ? -14.273 15.828 -1.289 1 98.5 99 LYS A N 1
ATOM 784 C CA . LYS A 1 99 ? -14.789 16.984 -2.008 1 98.5 99 LYS A CA 1
ATOM 785 C C . LYS A 1 99 ? -13.883 17.359 -3.178 1 98.5 99 LYS A C 1
ATOM 787 O O . LYS A 1 99 ? -14.078 18.391 -3.816 1 98.5 99 LYS A O 1
ATOM 792 N N . GLY A 1 100 ? -12.844 16.609 -3.396 1 98.31 100 GLY A N 1
ATOM 793 C CA . GLY A 1 100 ? -11.969 16.797 -4.539 1 98.31 100 GLY A CA 1
ATOM 794 C C . GLY A 1 100 ? -10.828 17.766 -4.262 1 98.31 100 GLY A C 1
ATOM 795 O O . GLY A 1 100 ? -10.055 18.094 -5.16 1 98.31 100 GLY A O 1
ATOM 796 N N . ASN A 1 101 ? -10.742 18.266 -3.006 1 98.81 101 ASN A N 1
ATOM 797 C CA . ASN A 1 101 ? -9.617 19.125 -2.648 1 98.81 101 ASN A CA 1
ATOM 798 C C . ASN A 1 101 ? -8.352 18.297 -2.402 1 98.81 101 ASN A C 1
ATOM 800 O O . ASN A 1 101 ? -8.422 17.172 -1.905 1 98.81 101 ASN A O 1
ATOM 804 N N . THR A 1 102 ? -7.234 18.891 -2.777 1 98.88 102 THR A N 1
ATOM 805 C CA . THR A 1 102 ? -5.977 18.141 -2.725 1 98.88 102 THR A CA 1
ATOM 806 C C . THR A 1 102 ? -4.895 18.969 -2.031 1 98.88 102 THR A C 1
ATOM 808 O O . THR A 1 102 ? -4.922 20.203 -2.066 1 98.88 102 THR A O 1
ATOM 811 N N . VAL A 1 103 ? -4.008 18.312 -1.336 1 98.94 103 VAL A N 1
ATOM 812 C CA . VAL A 1 103 ? -2.75 18.891 -0.866 1 98.94 103 VAL A CA 1
ATOM 813 C C . VAL A 1 103 ? -1.589 17.984 -1.286 1 98.94 103 VAL A C 1
ATOM 815 O O . VAL A 1 103 ? -1.688 16.75 -1.208 1 98.94 103 VAL A O 1
ATOM 818 N N . SER A 1 104 ? -0.578 18.562 -1.809 1 98.81 104 SER A N 1
ATOM 819 C CA . SER A 1 104 ? 0.612 17.844 -2.258 1 98.81 104 SER A CA 1
ATOM 820 C C . SER A 1 104 ? 1.885 18.594 -1.876 1 98.81 104 SER A C 1
ATOM 822 O O . SER A 1 104 ? 1.936 19.812 -1.958 1 98.81 104 SER A O 1
ATOM 824 N N . SER A 1 105 ? 2.873 17.766 -1.436 1 98.69 105 SER A N 1
ATOM 825 C CA . SER A 1 105 ? 4.172 18.422 -1.297 1 98.69 105 SER A CA 1
ATOM 826 C C . SER A 1 105 ? 4.68 18.922 -2.643 1 98.69 105 SER A C 1
ATOM 828 O O . SER A 1 105 ? 4.469 18.281 -3.674 1 98.69 105 SER A O 1
ATOM 830 N N . ASP A 1 106 ? 5.25 20.078 -2.635 1 97.69 106 ASP A N 1
ATOM 831 C CA . ASP A 1 106 ? 5.852 20.609 -3.852 1 97.69 106 ASP A CA 1
ATOM 832 C C . ASP A 1 106 ? 7.266 20.062 -4.047 1 97.69 106 ASP A C 1
ATOM 834 O O . ASP A 1 106 ? 8.234 20.828 -4.004 1 97.69 106 ASP A O 1
ATOM 838 N N . THR A 1 107 ? 7.363 18.75 -4.152 1 97.94 107 THR A N 1
ATOM 839 C CA . THR A 1 107 ? 8.617 18.031 -4.359 1 97.94 107 THR A CA 1
ATOM 840 C C . THR A 1 107 ? 8.555 17.188 -5.621 1 97.94 107 THR A C 1
ATOM 842 O O . THR A 1 107 ? 7.48 16.969 -6.18 1 97.94 107 THR A O 1
ATOM 845 N N . ASN A 1 108 ? 9.703 16.781 -6.109 1 96.31 108 ASN A N 1
ATOM 846 C CA . ASN A 1 108 ? 9.766 15.984 -7.328 1 96.31 108 ASN A CA 1
ATOM 847 C C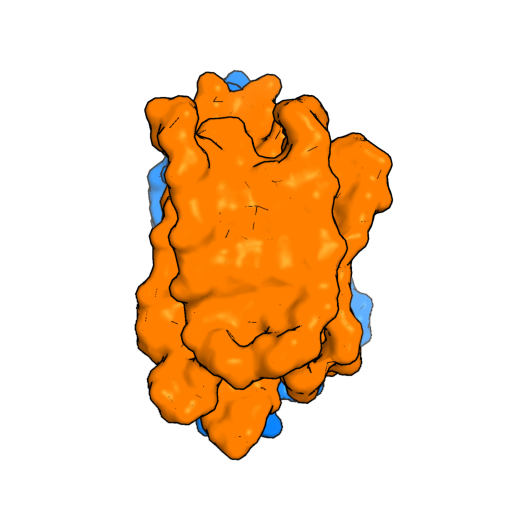 . ASN A 1 108 ? 9.172 14.594 -7.125 1 96.31 108 ASN A C 1
ATOM 849 O O . ASN A 1 108 ? 9.344 13.992 -6.066 1 96.31 108 ASN A O 1
ATOM 853 N N . LYS A 1 109 ? 8.461 14.125 -8.109 1 97.75 109 LYS A N 1
ATOM 854 C CA . LYS A 1 109 ? 7.895 12.789 -8.141 1 97.75 109 LYS A CA 1
ATOM 855 C C . LYS A 1 109 ? 8.922 11.766 -8.617 1 97.75 109 LYS A C 1
ATOM 857 O O . LYS A 1 109 ? 8.938 11.383 -9.789 1 97.75 109 LYS A O 1
ATOM 862 N N . ILE A 1 110 ? 9.781 11.344 -7.672 1 97.06 110 ILE A N 1
ATOM 863 C CA . ILE A 1 110 ? 10.859 10.43 -8.039 1 97.06 110 ILE A CA 1
ATOM 864 C C . ILE A 1 110 ? 10.789 9.18 -7.172 1 97.06 110 ILE A C 1
ATOM 866 O O . ILE A 1 110 ? 10.508 9.258 -5.973 1 97.06 110 ILE A O 1
ATOM 870 N N . GLY A 1 111 ? 11.086 8 -7.812 1 97.44 111 GLY A N 1
ATOM 871 C CA . GLY A 1 111 ? 11.117 6.738 -7.09 1 97.44 111 GLY A CA 1
ATOM 872 C C . GLY A 1 111 ? 9.898 5.875 -7.34 1 97.44 111 GLY A C 1
ATOM 873 O O . GLY A 1 111 ? 9.227 6.02 -8.367 1 97.44 111 GLY A O 1
ATOM 874 N N . SER A 1 112 ? 9.703 4.883 -6.492 1 98.31 112 SER A N 1
ATOM 875 C CA . SER A 1 112 ? 8.586 3.951 -6.582 1 98.31 112 SER A CA 1
ATOM 876 C C . SER A 1 112 ? 7.266 4.633 -6.227 1 98.31 112 SER A C 1
ATOM 878 O O . SER A 1 112 ? 7.203 5.418 -5.277 1 98.31 112 SER A O 1
ATOM 880 N N . TYR A 1 113 ? 6.25 4.359 -6.973 1 98.81 113 TYR A N 1
ATOM 881 C CA . TYR A 1 113 ? 4.941 4.988 -6.816 1 98.81 113 TYR A CA 1
ATOM 882 C C . TYR A 1 113 ? 3.994 4.09 -6.031 1 98.81 113 TYR A C 1
ATOM 884 O O . TYR A 1 113 ? 3.965 2.875 -6.238 1 98.81 113 TYR A O 1
ATOM 892 N N . PHE A 1 114 ? 3.211 4.668 -5.047 1 98.94 114 PHE A N 1
ATOM 893 C CA . PHE A 1 114 ? 2.145 3.953 -4.359 1 98.94 114 PHE A CA 1
ATOM 894 C C . PHE A 1 114 ? 0.852 4.762 -4.371 1 98.94 114 PHE A C 1
ATOM 896 O O . PHE A 1 114 ? 0.884 5.992 -4.445 1 98.94 114 PHE A O 1
ATOM 903 N N . SER A 1 115 ? -0.26 4.102 -4.297 1 98.94 115 SER A N 1
ATOM 904 C CA . SER A 1 115 ? -1.522 4.812 -4.125 1 98.94 115 SER A CA 1
ATOM 905 C C . SER A 1 115 ? -2.576 3.922 -3.477 1 98.94 115 SER A C 1
ATOM 907 O O . SER A 1 115 ? -2.486 2.695 -3.545 1 98.94 115 SER A O 1
ATOM 909 N N . LEU A 1 116 ? -3.475 4.535 -2.83 1 98.94 116 LEU A N 1
ATOM 910 C CA . LEU A 1 116 ? -4.695 3.965 -2.27 1 98.94 116 LEU A CA 1
ATOM 911 C C . LEU A 1 116 ? -5.879 4.898 -2.486 1 98.94 116 LEU A C 1
ATOM 913 O O . LEU A 1 116 ? -5.824 6.074 -2.121 1 98.94 116 LEU A O 1
ATOM 917 N N . ASN A 1 117 ? -6.824 4.438 -3.17 1 98.88 117 ASN A N 1
ATOM 918 C CA . ASN A 1 117 ? -8.07 5.164 -3.393 1 98.88 117 ASN A CA 1
ATOM 919 C C . ASN A 1 117 ? -9.258 4.441 -2.773 1 98.88 117 ASN A C 1
ATOM 921 O O . ASN A 1 117 ? -9.672 3.385 -3.256 1 98.88 117 ASN A O 1
ATOM 925 N N . LEU A 1 118 ? -9.781 5.016 -1.697 1 98.44 118 LEU A N 1
ATOM 926 C CA . LEU A 1 118 ? -10.922 4.406 -1.014 1 98.44 118 LEU A CA 1
ATOM 927 C C . LEU A 1 118 ? -12.219 4.711 -1.747 1 98.44 118 LEU A C 1
ATOM 929 O O . LEU A 1 118 ? -12.422 5.828 -2.229 1 98.44 118 LEU A O 1
ATOM 933 N N . GLU A 1 119 ? -13.008 3.682 -1.85 1 94.44 119 GLU A N 1
ATOM 934 C CA . GLU A 1 119 ? -14.297 3.873 -2.508 1 94.44 119 GLU A CA 1
ATOM 935 C C . GLU A 1 119 ? -15.453 3.758 -1.513 1 94.44 119 GLU A C 1
ATOM 937 O O . GLU A 1 119 ? -15.227 3.561 -0.316 1 94.44 119 GLU A O 1
ATOM 942 N N . ASP A 1 120 ? -16.625 3.951 -1.997 1 89.12 120 ASP A N 1
ATOM 943 C CA . ASP A 1 120 ? -17.891 3.689 -1.313 1 89.12 120 ASP A CA 1
ATOM 944 C C . ASP A 1 120 ? -17.938 4.383 0.046 1 89.12 120 ASP A C 1
ATOM 946 O O . ASP A 1 120 ? -18.266 3.76 1.057 1 89.12 120 ASP A O 1
ATOM 950 N N . GLU A 1 121 ? -17.406 5.637 0.171 1 91.44 121 GLU A N 1
ATOM 951 C CA . GLU A 1 121 ? -17.484 6.453 1.376 1 91.44 121 GLU A CA 1
ATOM 952 C C . GLU A 1 121 ? -16.422 6.039 2.398 1 91.44 121 GLU A C 1
ATOM 954 O O . GLU A 1 121 ? -16.562 6.328 3.59 1 91.44 121 GLU A O 1
ATOM 959 N N . GLY A 1 122 ? -15.516 5.191 1.916 1 96.81 122 GLY A N 1
ATOM 960 C CA . GLY A 1 122 ? -14.352 4.949 2.762 1 96.81 122 GLY A CA 1
ATOM 961 C C . GLY A 1 122 ? -13.633 6.219 3.168 1 96.81 122 GLY A C 1
ATOM 962 O O . GLY A 1 122 ? -13.555 7.172 2.389 1 96.81 122 GLY A O 1
ATOM 963 N N . LYS A 1 123 ? -13.078 6.223 4.422 1 97.56 123 LYS A N 1
ATOM 964 C CA . LYS A 1 123 ? -12.445 7.406 4.996 1 97.56 123 LYS A CA 1
ATOM 965 C C . LYS A 1 123 ? -11.062 7.066 5.559 1 97.56 123 LYS A C 1
ATOM 967 O O . LYS A 1 123 ? -10.883 6.023 6.191 1 97.56 123 LYS A O 1
ATOM 972 N N . ILE A 1 124 ? -10.133 7.918 5.293 1 98.81 124 ILE A N 1
ATOM 973 C CA . ILE A 1 124 ? -8.891 7.883 6.059 1 98.81 124 ILE A CA 1
ATOM 974 C C . ILE A 1 124 ? -9.086 8.594 7.395 1 98.81 124 ILE A C 1
ATOM 976 O O . ILE A 1 124 ? -9.445 9.773 7.426 1 98.81 124 ILE A O 1
ATOM 980 N N . LEU A 1 125 ? -8.867 7.926 8.461 1 98.44 125 LEU A N 1
ATOM 981 C CA . LEU A 1 125 ? -9.156 8.406 9.812 1 98.44 125 LEU A CA 1
ATOM 982 C C . LEU A 1 125 ? -7.883 8.898 10.492 1 98.44 125 LEU A C 1
ATOM 984 O O . LEU A 1 125 ? -7.949 9.594 11.516 1 98.44 125 LEU A O 1
ATOM 988 N N . GLY A 1 126 ? -6.777 8.5 9.984 1 98.75 126 GLY A N 1
ATOM 989 C CA . GLY A 1 126 ? -5.496 8.836 10.594 1 98.75 126 GLY A CA 1
ATOM 990 C C . GLY A 1 126 ? -4.312 8.273 9.828 1 98.75 126 GLY A C 1
ATOM 991 O O . GLY A 1 126 ? -4.48 7.504 8.883 1 98.75 126 GLY A O 1
ATOM 992 N N . PHE A 1 127 ? -3.154 8.688 10.289 1 98.88 127 PHE A N 1
ATOM 993 C CA . PHE A 1 127 ? -1.9 8.352 9.625 1 98.88 127 PHE A CA 1
ATOM 994 C C . PHE A 1 127 ? -0.897 7.785 10.625 1 98.88 127 PHE A C 1
ATOM 996 O O . PHE A 1 127 ? -0.962 8.094 11.82 1 98.88 127 PHE A O 1
ATOM 1003 N N . PHE A 1 128 ? -0.023 6.953 10.141 1 98.88 128 PHE A N 1
ATOM 1004 C CA . PHE A 1 128 ? 1.114 6.434 10.891 1 98.88 128 PHE A CA 1
ATOM 1005 C C . PHE A 1 128 ? 2.318 6.23 9.984 1 98.88 128 PHE A C 1
ATOM 1007 O O . PHE A 1 128 ? 2.203 6.336 8.758 1 98.88 128 PHE A O 1
ATOM 1014 N N . GLY A 1 129 ? 3.439 6.027 10.594 1 98.56 129 GLY A N 1
ATOM 1015 C CA . GLY A 1 129 ? 4.594 5.863 9.727 1 98.56 129 GLY A CA 1
ATOM 1016 C C . GLY A 1 129 ? 5.91 5.832 10.484 1 98.56 129 GLY A C 1
ATOM 1017 O O . GLY A 1 129 ? 5.977 5.316 11.602 1 98.56 129 GLY A O 1
ATOM 1018 N N . ARG A 1 130 ? 6.941 6.207 9.711 1 98.06 130 ARG A N 1
ATOM 1019 C CA . ARG A 1 130 ? 8.297 6.223 10.25 1 98.06 130 ARG A CA 1
ATOM 1020 C C . ARG A 1 130 ? 9.023 7.504 9.867 1 98.06 130 ARG A C 1
ATOM 1022 O O . ARG A 1 130 ? 8.836 8.023 8.766 1 98.06 130 ARG A O 1
ATOM 1029 N N . GLU A 1 131 ? 9.797 7.98 10.781 1 96.62 131 GLU A N 1
ATOM 1030 C CA . GLU A 1 131 ? 10.688 9.109 10.531 1 96.62 131 GLU A CA 1
ATOM 1031 C C . GLU A 1 131 ? 12.141 8.734 10.758 1 96.62 131 GLU A C 1
ATOM 1033 O O . GLU A 1 131 ? 12.453 7.953 11.664 1 96.62 131 GLU A O 1
ATOM 1038 N N . GLY A 1 132 ? 12.953 9.32 9.953 1 90.06 132 GLY A N 1
ATOM 1039 C CA . GLY A 1 132 ? 14.367 9.008 10.039 1 90.06 132 GLY A CA 1
ATOM 1040 C C . GLY A 1 132 ? 15 9.469 11.336 1 90.06 132 GLY A C 1
ATOM 1041 O O . GLY A 1 132 ? 14.492 10.375 11.992 1 90.06 132 GLY A O 1
ATOM 1042 N N . SER A 1 133 ? 16.141 8.875 11.703 1 81.06 133 SER A N 1
ATOM 1043 C CA . SER A 1 133 ? 16.875 9.242 12.914 1 81.06 133 SER A CA 1
ATOM 1044 C C . SER A 1 133 ? 17.969 10.242 12.609 1 81.06 133 SER A C 1
ATOM 1046 O O . SER A 1 133 ? 18.109 11.25 13.305 1 81.06 133 SER A O 1
ATOM 1048 N N . THR A 1 134 ? 18.719 10 11.602 1 74.69 134 THR A N 1
ATOM 1049 C CA . THR A 1 134 ? 19.812 10.883 11.234 1 74.69 134 THR A CA 1
ATOM 1050 C C . THR A 1 134 ? 19.312 12.047 10.383 1 74.69 134 THR A C 1
ATOM 1052 O O . THR A 1 134 ? 19.594 13.211 10.68 1 74.69 134 THR A O 1
ATOM 1055 N N . ILE A 1 135 ? 18.688 11.648 9.328 1 81.06 135 ILE A N 1
ATOM 1056 C CA . ILE A 1 135 ? 17.922 12.602 8.539 1 81.06 135 ILE A CA 1
ATOM 1057 C C . ILE A 1 135 ? 16.438 12.531 8.938 1 81.06 135 ILE A C 1
ATOM 1059 O O . ILE A 1 135 ? 15.758 11.547 8.641 1 81.06 135 ILE A O 1
ATOM 1063 N N . ASP A 1 136 ? 16.031 13.57 9.586 1 89.44 136 ASP A N 1
ATOM 1064 C CA . ASP A 1 136 ? 14.711 13.523 10.211 1 89.44 136 ASP A CA 1
ATOM 1065 C C . ASP A 1 136 ? 13.609 13.828 9.195 1 89.44 136 ASP A C 1
ATOM 1067 O O . ASP A 1 136 ? 12.859 14.789 9.359 1 89.44 136 ASP A O 1
ATOM 1071 N N . ALA A 1 137 ? 13.648 13.047 8.117 1 96.12 137 ALA A N 1
ATOM 1072 C CA . ALA A 1 137 ? 12.602 13.086 7.102 1 96.12 137 ALA A CA 1
ATOM 1073 C C . ALA A 1 137 ? 11.695 11.867 7.215 1 96.12 137 ALA A C 1
ATOM 1075 O O . ALA A 1 137 ? 11.977 10.938 7.973 1 96.12 137 ALA A O 1
ATOM 1076 N N . ILE A 1 138 ? 10.609 11.953 6.512 1 98.12 138 ILE A N 1
ATOM 1077 C CA . ILE A 1 138 ? 9.625 10.891 6.605 1 98.12 138 ILE A CA 1
ATOM 1078 C C . ILE A 1 138 ? 10.086 9.672 5.805 1 98.12 138 ILE A C 1
ATOM 1080 O O . ILE A 1 138 ? 10.383 9.789 4.613 1 98.12 138 ILE A O 1
ATOM 1084 N N . GLU A 1 139 ? 10.18 8.531 6.453 1 97.12 139 GLU A N 1
ATOM 1085 C CA . GLU A 1 139 ? 10.656 7.316 5.793 1 97.12 139 GLU A CA 1
ATOM 1086 C C . GLU A 1 139 ? 9.484 6.445 5.336 1 97.12 139 GLU A C 1
ATOM 1088 O O . GLU A 1 139 ? 9.633 5.648 4.406 1 97.12 139 GLU A O 1
ATOM 1093 N N . ALA A 1 140 ? 8.367 6.527 6.02 1 98.56 140 ALA A N 1
ATOM 1094 C CA . ALA A 1 140 ? 7.211 5.703 5.668 1 98.56 140 ALA A CA 1
ATOM 1095 C C . ALA A 1 140 ? 5.91 6.352 6.137 1 98.56 140 ALA A C 1
ATOM 1097 O O . ALA A 1 140 ? 5.902 7.105 7.113 1 98.56 140 ALA A O 1
ATOM 1098 N N . ILE A 1 141 ? 4.82 6.059 5.445 1 98.94 141 ILE A N 1
ATOM 1099 C CA . ILE A 1 141 ? 3.508 6.559 5.836 1 98.94 141 ILE A CA 1
ATOM 1100 C C . ILE A 1 141 ? 2.449 5.488 5.574 1 98.94 141 ILE A C 1
ATOM 1102 O O . ILE A 1 141 ? 2.51 4.781 4.562 1 98.94 141 ILE A O 1
ATOM 1106 N N . GLY A 1 142 ? 1.533 5.23 6.434 1 98.88 142 GLY A N 1
ATOM 1107 C CA . GLY A 1 142 ? 0.349 4.391 6.348 1 98.88 142 GLY A CA 1
ATOM 1108 C C . GLY A 1 142 ? -0.907 5.078 6.848 1 98.88 142 GLY A C 1
ATOM 1109 O O . GLY A 1 142 ? -0.851 6.211 7.336 1 98.88 142 GLY A O 1
ATOM 1110 N N . VAL A 1 143 ? -2.035 4.438 6.66 1 98.94 143 VAL A N 1
ATOM 1111 C CA . VAL A 1 143 ? -3.281 5.098 7.039 1 98.94 143 VAL A CA 1
ATOM 1112 C C . VAL A 1 143 ? -4.16 4.129 7.824 1 98.94 143 VAL A C 1
ATOM 1114 O O . VAL A 1 143 ? -4.113 2.916 7.605 1 98.94 143 VAL A O 1
ATOM 1117 N N . TYR A 1 144 ? -4.906 4.672 8.742 1 98.62 144 TYR A N 1
ATOM 1118 C CA . TYR A 1 144 ? -6.117 4.039 9.25 1 98.62 144 TYR A CA 1
ATOM 1119 C C . TYR A 1 144 ? -7.328 4.422 8.414 1 98.62 144 TYR A C 1
ATOM 1121 O O . TYR A 1 144 ? -7.562 5.605 8.148 1 98.62 144 TYR A O 1
ATOM 1129 N N . CYS A 1 145 ? -8.07 3.387 7.992 1 98.38 145 CYS A N 1
ATOM 1130 C CA . CYS A 1 145 ? -9.188 3.76 7.129 1 98.38 145 CYS A CA 1
ATOM 1131 C C . CYS A 1 145 ? -10.383 2.848 7.359 1 98.38 145 CYS A C 1
ATOM 1133 O O . CYS A 1 145 ? -10.25 1.771 7.945 1 98.38 145 CYS A O 1
ATOM 1135 N N . THR A 1 146 ? -11.531 3.352 6.957 1 96.69 146 THR A N 1
ATOM 1136 C CA . THR A 1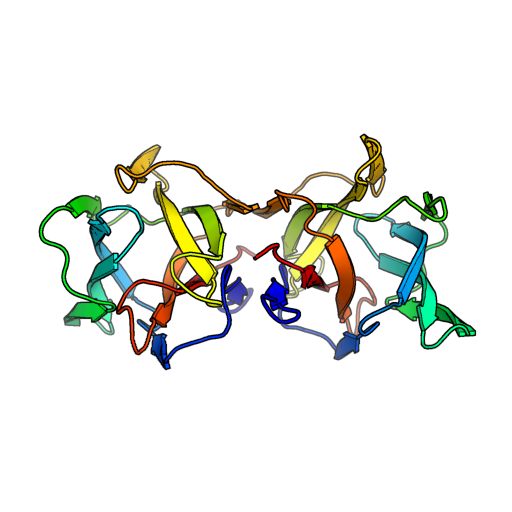 146 ? -12.742 2.539 6.953 1 96.69 146 THR A CA 1
ATOM 1137 C C . THR A 1 146 ? -13.07 2.07 5.539 1 96.69 146 THR A C 1
ATOM 1139 O O . THR A 1 146 ? -12.75 2.75 4.562 1 96.69 146 THR A O 1
ATOM 1142 N N . ILE A 1 147 ? -13.531 0.85 5.504 1 91.31 147 ILE A N 1
ATOM 1143 C CA . ILE A 1 147 ? -14.086 0.304 4.27 1 91.31 147 ILE A CA 1
ATOM 1144 C C . ILE A 1 147 ? -15.57 0.002 4.469 1 91.31 147 ILE A C 1
ATOM 1146 O O . ILE A 1 147 ? -15.945 -0.751 5.371 1 91.31 147 ILE A O 1
ATOM 1150 N N . PRO A 1 148 ? -16.359 0.644 3.646 1 79.44 148 PRO A N 1
ATOM 1151 C CA . PRO A 1 148 ? -17.797 0.444 3.873 1 79.44 148 PRO A CA 1
ATOM 1152 C C . PRO A 1 148 ? -18.203 -1.024 3.789 1 79.44 148 PRO A C 1
ATOM 1154 O O . PRO A 1 148 ? -17.594 -1.802 3.057 1 79.44 148 PRO A O 1
ATOM 1157 N N . LYS A 1 149 ? -19.281 -1.41 4.492 1 76.12 149 LYS A N 1
ATOM 1158 C CA . LYS A 1 149 ? -19.844 -2.754 4.523 1 76.12 149 LYS A CA 1
ATOM 1159 C C . LYS A 1 149 ? -20.75 -2.994 3.316 1 76.12 149 LYS A C 1
ATOM 1161 O O . LYS A 1 149 ? -21.484 -2.102 2.896 1 76.12 149 LYS A O 1
ATOM 1166 N N . MET B 1 1 ? 22.828 -1.482 0.326 1 41.84 1 MET B N 1
ATOM 1167 C CA . MET B 1 1 ? 21.672 -1.791 -0.507 1 41.84 1 MET B CA 1
ATOM 1168 C C . MET B 1 1 ? 20.375 -1.69 0.297 1 41.84 1 MET B C 1
ATOM 1170 O O . MET B 1 1 ? 20.359 -1.996 1.49 1 41.84 1 MET B O 1
ATOM 1174 N N . ALA B 1 2 ? 19.562 -0.854 -0.188 1 55.81 2 ALA B N 1
ATOM 1175 C CA . ALA B 1 2 ? 18.375 -0.851 0.666 1 55.81 2 ALA B CA 1
ATOM 1176 C C . ALA B 1 2 ? 17.875 -2.271 0.93 1 55.81 2 ALA B C 1
ATOM 1178 O O . ALA B 1 2 ? 17.953 -3.133 0.05 1 55.81 2 ALA B O 1
ATOM 1179 N N . GLY B 1 3 ? 18.016 -2.803 2.07 1 81.56 3 GLY B N 1
ATOM 1180 C CA . GLY B 1 3 ? 17.484 -4.078 2.527 1 81.56 3 GLY B CA 1
ATOM 1181 C C . GLY B 1 3 ? 16.125 -4.406 1.95 1 81.56 3 GLY B C 1
ATOM 1182 O O . GLY B 1 3 ? 15.555 -3.607 1.202 1 81.56 3 GLY B O 1
ATOM 1183 N N . VAL B 1 4 ? 15.648 -5.609 1.864 1 94.56 4 VAL B N 1
ATOM 1184 C CA . VAL B 1 4 ? 14.328 -6.07 1.454 1 94.56 4 VAL B CA 1
ATOM 1185 C C . VAL B 1 4 ? 13.258 -5.387 2.303 1 94.56 4 VAL B C 1
ATOM 1187 O O . VAL B 1 4 ? 13.383 -5.312 3.527 1 94.56 4 VAL B O 1
ATOM 1190 N N . LEU B 1 5 ? 12.328 -4.691 1.613 1 97.5 5 LEU B N 1
ATOM 1191 C CA . LEU B 1 5 ? 11.227 -4.016 2.287 1 97.5 5 LEU B CA 1
ATOM 1192 C C . LEU B 1 5 ? 9.953 -4.84 2.201 1 97.5 5 LEU B C 1
ATOM 1194 O O . LEU B 1 5 ? 9.758 -5.598 1.246 1 97.5 5 LEU B O 1
ATOM 1198 N N . GLU B 1 6 ? 9.125 -4.719 3.213 1 97.88 6 GLU B N 1
ATOM 1199 C CA . GLU B 1 6 ? 7.738 -5.184 3.152 1 97.88 6 GLU B CA 1
ATOM 1200 C C . GLU B 1 6 ? 6.785 -4.039 2.814 1 97.88 6 GLU B C 1
ATOM 1202 O O . GLU B 1 6 ? 6.777 -3.01 3.49 1 97.88 6 GLU B O 1
ATOM 1207 N N . GLN B 1 7 ? 6.039 -4.117 1.718 1 98.69 7 GLN B N 1
ATOM 1208 C CA . GLN B 1 7 ? 5.004 -3.164 1.329 1 98.69 7 GLN B CA 1
ATOM 1209 C C . GLN B 1 7 ? 3.619 -3.807 1.369 1 98.69 7 GLN B C 1
ATOM 1211 O O . GLN B 1 7 ? 3.443 -4.941 0.921 1 98.69 7 GLN B O 1
ATOM 1216 N N . GLY B 1 8 ? 2.586 -3.117 1.786 1 98.31 8 GLY B N 1
ATOM 1217 C CA . GLY B 1 8 ? 1.298 -3.703 2.119 1 98.31 8 GLY B CA 1
ATOM 1218 C C . GLY B 1 8 ? 1.262 -4.316 3.506 1 98.31 8 GLY B C 1
ATOM 1219 O O . GLY B 1 8 ? 2.041 -3.938 4.379 1 98.31 8 GLY B O 1
ATOM 1220 N N . PRO B 1 9 ? 0.385 -5.332 3.84 1 98.5 9 PRO B N 1
ATOM 1221 C CA . PRO B 1 9 ? -0.591 -5.836 2.871 1 98.5 9 PRO B CA 1
ATOM 1222 C C . PRO B 1 9 ? -1.737 -4.859 2.623 1 98.5 9 PRO B C 1
ATOM 1224 O O . PRO B 1 9 ? -2.059 -4.047 3.494 1 98.5 9 PRO B O 1
ATOM 1227 N N . TRP B 1 10 ? -2.129 -4.82 1.427 1 98.75 10 TRP B N 1
ATOM 1228 C CA . TRP B 1 10 ? -3.4 -4.191 1.085 1 98.75 10 TRP B CA 1
ATOM 1229 C C . TRP B 1 10 ? -4.566 -5.141 1.339 1 98.75 10 TRP B C 1
ATOM 1231 O O . TRP B 1 10 ? -4.465 -6.34 1.068 1 98.75 10 TRP B O 1
ATOM 1241 N N . GLY B 1 11 ? -5.645 -4.617 1.78 1 97.75 11 GLY B N 1
ATOM 1242 C CA . GLY B 1 11 ? -6.824 -5.449 1.969 1 97.75 11 GLY B CA 1
ATOM 1243 C C . GLY B 1 11 ? -7.25 -5.559 3.42 1 97.75 11 GLY B C 1
ATOM 1244 O O . GLY B 1 11 ? -7.137 -4.594 4.18 1 97.75 11 GLY B O 1
ATOM 1245 N N . GLY B 1 12 ? -7.879 -6.75 3.762 1 96 12 GLY B N 1
ATOM 1246 C CA . GLY B 1 12 ? -8.516 -6.93 5.055 1 96 12 GLY B CA 1
ATOM 1247 C C . GLY B 1 12 ? -7.578 -7.465 6.117 1 96 12 GLY B C 1
ATOM 1248 O O . GLY B 1 12 ? -6.406 -7.73 5.84 1 96 12 GLY B O 1
ATOM 1249 N N . ASN B 1 13 ? -8.125 -7.566 7.375 1 95.06 13 ASN B N 1
ATOM 1250 C CA . ASN B 1 13 ? -7.328 -8.016 8.516 1 95.06 13 ASN B CA 1
ATOM 1251 C C . ASN B 1 13 ? -7.898 -9.289 9.133 1 95.06 13 ASN B C 1
ATOM 1253 O O . ASN B 1 13 ? -7.559 -9.641 10.258 1 95.06 13 ASN B O 1
ATOM 1257 N N . GLY B 1 14 ? -8.719 -9.906 8.359 1 92.88 14 GLY B N 1
ATOM 1258 C CA . GLY B 1 14 ? -9.297 -11.148 8.852 1 92.88 14 GLY B CA 1
ATOM 1259 C C . GLY B 1 14 ? -8.547 -12.383 8.391 1 92.88 14 GLY B C 1
ATOM 1260 O O . GLY B 1 14 ? -7.496 -12.273 7.754 1 92.88 14 GLY B O 1
ATOM 1261 N N . GLY B 1 15 ? -9.055 -13.531 8.82 1 94.31 15 GLY B N 1
ATOM 1262 C CA . GLY B 1 15 ? -8.523 -14.805 8.367 1 94.31 15 GLY B CA 1
ATOM 1263 C C . GLY B 1 15 ? -7.156 -15.125 8.945 1 94.31 15 GLY B C 1
ATOM 1264 O O . GLY B 1 15 ? -6.84 -14.711 10.07 1 94.31 15 GLY B O 1
ATOM 1265 N N . LYS B 1 16 ? -6.398 -15.969 8.203 1 96.19 16 LYS B N 1
ATOM 1266 C CA . LYS B 1 16 ? -5.082 -16.406 8.656 1 96.19 16 LYS B CA 1
ATOM 1267 C C . LYS B 1 16 ? -3.986 -15.922 7.707 1 96.19 16 LYS B C 1
ATOM 1269 O O . LYS B 1 16 ? -4.215 -15.789 6.5 1 96.19 16 LYS B O 1
ATOM 1274 N N . THR B 1 17 ? -2.814 -15.773 8.305 1 97.88 17 THR B N 1
ATOM 1275 C CA . THR B 1 17 ? -1.699 -15.25 7.52 1 97.88 17 THR B CA 1
ATOM 1276 C C . THR B 1 17 ? -1.077 -16.344 6.66 1 97.88 17 THR B C 1
ATOM 1278 O O . THR B 1 17 ? -1.134 -17.531 7.008 1 97.88 17 THR B O 1
ATOM 1281 N N . TRP B 1 18 ? -0.554 -16 5.543 1 98.06 18 TRP B N 1
ATOM 1282 C CA . TRP B 1 18 ? 0.335 -16.828 4.727 1 98.06 18 TRP B CA 1
ATOM 1283 C C . TRP B 1 18 ? 1.546 -16.031 4.266 1 98.06 18 TRP B C 1
ATOM 1285 O O . TRP B 1 18 ? 1.495 -14.797 4.203 1 98.06 18 TRP B O 1
ATOM 1295 N N . ASP B 1 19 ? 2.619 -16.703 3.975 1 98.62 19 ASP B N 1
ATOM 1296 C CA . ASP B 1 19 ? 3.871 -16.047 3.615 1 98.62 19 ASP B CA 1
ATOM 1297 C C . ASP B 1 19 ? 4.707 -16.922 2.686 1 98.62 19 ASP B C 1
ATOM 1299 O O . ASP B 1 19 ? 5.191 -17.984 3.092 1 98.62 19 ASP B O 1
ATOM 1303 N N . MET B 1 20 ? 4.852 -16.391 1.475 1 98.06 20 MET B N 1
ATOM 1304 C CA . MET B 1 20 ? 5.695 -17.047 0.481 1 98.06 20 MET B CA 1
ATOM 1305 C C . MET B 1 20 ? 7.168 -16.938 0.854 1 98.06 20 MET B C 1
ATOM 1307 O O . MET B 1 20 ? 7.977 -17.797 0.496 1 98.06 20 MET B O 1
ATOM 1311 N N . GLY B 1 21 ? 7.445 -15.883 1.546 1 98 21 GLY B N 1
ATOM 1312 C CA . GLY B 1 21 ? 8.836 -15.531 1.775 1 98 21 GLY B CA 1
ATOM 1313 C C . GLY B 1 21 ? 9.484 -14.859 0.582 1 98 21 GLY B C 1
ATOM 1314 O O . GLY B 1 21 ? 8.797 -14.438 -0.351 1 98 21 GLY B O 1
ATOM 1315 N N . GLN B 1 22 ? 10.82 -14.703 0.734 1 98.25 22 GLN B N 1
ATOM 1316 C CA . GLN B 1 22 ? 11.617 -14.078 -0.321 1 98.25 22 GLN B CA 1
ATOM 1317 C C . GLN B 1 22 ? 12.227 -15.133 -1.24 1 98.25 22 GLN B C 1
ATOM 1319 O O . GLN B 1 22 ? 12.93 -16.031 -0.779 1 98.25 22 GLN B O 1
ATOM 1324 N N . ALA B 1 23 ? 11.984 -15.008 -2.521 1 98.56 23 ALA B N 1
ATOM 1325 C CA . ALA B 1 23 ? 12.492 -15.969 -3.496 1 98.56 23 ALA B CA 1
ATOM 1326 C C . ALA B 1 23 ? 13.758 -15.445 -4.172 1 98.56 23 ALA B C 1
ATOM 1328 O O . ALA B 1 23 ? 13.969 -14.234 -4.262 1 98.56 23 ALA B O 1
ATOM 1329 N N . ASP B 1 24 ? 14.555 -16.391 -4.641 1 98 24 ASP B N 1
ATOM 1330 C CA . ASP B 1 24 ? 15.594 -16.031 -5.605 1 98 24 ASP B CA 1
ATOM 1331 C C . ASP B 1 24 ? 14.977 -15.594 -6.93 1 98 24 ASP B C 1
ATOM 1333 O O . ASP B 1 24 ? 15.445 -14.633 -7.551 1 98 24 ASP B O 1
ATOM 1337 N N . HIS B 1 25 ? 13.992 -16.328 -7.305 1 98.56 25 HIS B N 1
ATOM 1338 C CA . HIS B 1 25 ? 13.289 -16.078 -8.555 1 98.56 25 HIS B CA 1
ATOM 1339 C C . HIS B 1 25 ? 11.883 -16.672 -8.531 1 98.56 25 HIS B C 1
ATOM 1341 O O . HIS B 1 25 ? 11.703 -17.812 -8.109 1 98.56 25 HIS B O 1
ATOM 1347 N N . ILE B 1 26 ? 10.891 -15.875 -8.859 1 98.88 26 ILE B N 1
ATOM 1348 C CA . ILE B 1 26 ? 9.539 -16.375 -9.102 1 98.88 26 ILE B CA 1
ATOM 1349 C C . ILE B 1 26 ? 9.391 -16.75 -10.57 1 98.88 26 ILE B C 1
ATOM 1351 O O . ILE B 1 26 ? 9.586 -15.922 -11.461 1 98.88 26 ILE B O 1
ATOM 1355 N N . SER B 1 27 ? 9.023 -17.953 -10.836 1 98.88 27 SER B N 1
ATOM 1356 C CA . SER B 1 27 ? 9.016 -18.406 -12.219 1 98.88 27 SER B CA 1
ATOM 1357 C C . SER B 1 27 ? 7.594 -18.547 -12.75 1 98.88 27 SER B C 1
ATOM 1359 O O . SER B 1 27 ? 7.379 -18.578 -13.969 1 98.88 27 SER B O 1
ATOM 1361 N N . ASN B 1 28 ? 6.609 -18.703 -11.852 1 98.94 28 ASN B N 1
ATOM 1362 C CA . ASN B 1 28 ? 5.23 -18.859 -12.297 1 98.94 28 ASN B CA 1
ATOM 1363 C C . ASN B 1 28 ? 4.242 -18.391 -11.227 1 98.94 28 ASN B C 1
ATOM 1365 O O . ASN B 1 28 ? 4.438 -18.656 -10.039 1 98.94 28 ASN B O 1
ATOM 1369 N N . VAL B 1 29 ? 3.215 -17.734 -11.602 1 98.94 29 VAL B N 1
ATOM 1370 C CA . VAL B 1 29 ? 2.113 -17.359 -10.727 1 98.94 29 VAL B CA 1
ATOM 1371 C C . VAL B 1 29 ? 0.781 -17.703 -11.383 1 98.94 29 VAL B C 1
ATOM 1373 O O . VAL B 1 29 ? 0.56 -17.391 -12.555 1 98.94 29 VAL B O 1
ATOM 1376 N N . LYS B 1 30 ? -0.043 -18.359 -10.688 1 98.75 30 LYS B N 1
ATOM 1377 C CA . LYS B 1 30 ? -1.451 -18.516 -11.039 1 98.75 30 LYS B CA 1
ATOM 1378 C C . LYS B 1 30 ? -2.346 -17.734 -10.078 1 98.75 30 LYS B C 1
ATOM 1380 O O . LYS B 1 30 ? -2.184 -17.812 -8.859 1 98.75 30 LYS B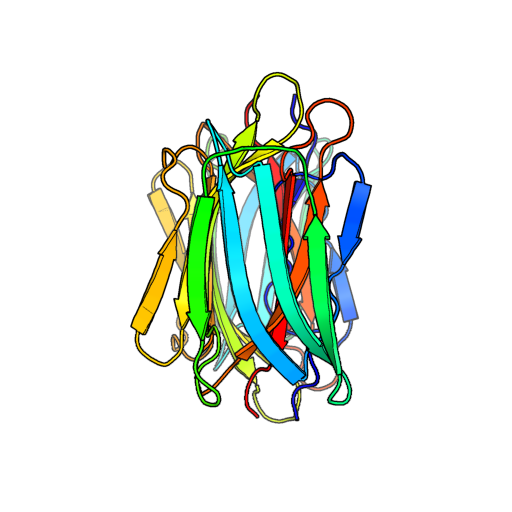 O 1
ATOM 1385 N N . ILE B 1 31 ? -3.238 -16.984 -10.633 1 98.88 31 ILE B N 1
ATOM 1386 C CA . ILE B 1 31 ? -4.262 -16.297 -9.859 1 98.88 31 ILE B CA 1
ATOM 1387 C C . ILE B 1 31 ? -5.613 -16.969 -10.062 1 98.88 31 ILE B C 1
ATOM 1389 O O . ILE B 1 31 ? -6.207 -16.875 -11.141 1 98.88 31 ILE B O 1
ATOM 1393 N N . HIS B 1 32 ? -6.082 -17.688 -9.023 1 98.5 32 HIS B N 1
ATOM 1394 C CA . HIS B 1 32 ? -7.383 -18.344 -9.07 1 98.5 32 HIS B CA 1
ATOM 1395 C C . HIS B 1 32 ? -8.5 -17.375 -8.695 1 98.5 32 HIS B C 1
ATOM 1397 O O . HIS B 1 32 ? -8.352 -16.578 -7.773 1 98.5 32 HIS B O 1
ATOM 1403 N N . TYR B 1 33 ? -9.539 -17.484 -9.469 1 97.69 33 TYR B N 1
ATOM 1404 C CA . TYR B 1 33 ? -10.578 -16.484 -9.227 1 97.69 33 TYR B CA 1
ATOM 1405 C C . TYR B 1 33 ? -11.969 -17.062 -9.484 1 97.69 33 TYR B C 1
ATOM 1407 O O . TYR B 1 33 ? -12.102 -18.078 -10.164 1 97.69 33 TYR B O 1
ATOM 1415 N N . ASN B 1 34 ? -12.914 -16.453 -8.914 1 95.12 34 ASN B N 1
ATOM 1416 C CA . ASN B 1 34 ? -14.344 -16.484 -9.195 1 95.12 34 ASN B CA 1
ATOM 1417 C C . ASN B 1 34 ? -14.93 -15.07 -9.242 1 95.12 34 ASN B C 1
ATOM 1419 O O . ASN B 1 34 ? -14.508 -14.242 -10.055 1 95.12 34 ASN B O 1
ATOM 1423 N N . ASP B 1 35 ? -15.656 -14.695 -8.133 1 93.81 35 ASP B N 1
ATOM 1424 C CA . ASP B 1 35 ? -16.125 -13.312 -8.055 1 93.81 35 ASP B CA 1
ATOM 1425 C C . ASP B 1 35 ? -15.062 -12.414 -7.422 1 93.81 35 ASP B C 1
ATOM 1427 O O . ASP B 1 35 ? -15.188 -11.188 -7.449 1 93.81 35 ASP B O 1
ATOM 1431 N N . ALA B 1 36 ? -14.062 -13.031 -6.891 1 97 36 ALA B N 1
ATOM 1432 C CA . ALA B 1 36 ? -12.906 -12.406 -6.262 1 97 36 ALA B CA 1
ATOM 1433 C C . ALA B 1 36 ? -11.648 -13.25 -6.457 1 97 36 ALA B C 1
ATOM 1435 O O . ALA B 1 36 ? -11.68 -14.266 -7.152 1 97 36 ALA B O 1
ATOM 1436 N N . VAL B 1 37 ? -10.555 -12.781 -6.004 1 98.38 37 VAL B N 1
ATOM 1437 C CA . VAL B 1 37 ? -9.344 -13.594 -6 1 98.38 37 VAL B CA 1
ATOM 1438 C C . VAL B 1 37 ? -9.43 -14.648 -4.895 1 98.38 37 VAL B C 1
ATOM 1440 O O . VAL B 1 37 ? -9.633 -14.312 -3.727 1 98.38 37 VAL B O 1
ATOM 1443 N N . PHE B 1 38 ? -9.266 -15.875 -5.273 1 98.06 38 PHE B N 1
ATOM 1444 C CA . PHE B 1 38 ? -9.539 -16.938 -4.316 1 98.06 38 PHE B CA 1
ATOM 1445 C C . PHE B 1 38 ? -8.242 -17.594 -3.861 1 98.06 38 PHE B C 1
ATOM 1447 O O . PHE B 1 38 ? -8.148 -18.078 -2.732 1 98.06 38 PHE B O 1
ATOM 1454 N N . ALA B 1 39 ? -7.246 -17.594 -4.781 1 98.06 39 ALA B N 1
ATOM 1455 C CA . ALA B 1 39 ? -6.027 -18.312 -4.422 1 98.06 39 ALA B CA 1
ATOM 1456 C C . ALA B 1 39 ? -4.871 -17.906 -5.332 1 98.06 39 ALA B C 1
ATOM 1458 O O . ALA B 1 39 ? -5.078 -17.297 -6.383 1 98.06 39 ALA B O 1
ATOM 1459 N N . PHE B 1 40 ? -3.729 -18.25 -4.91 1 98.56 40 PHE B N 1
ATOM 1460 C CA . PHE B 1 40 ? -2.527 -18.156 -5.73 1 98.56 40 PHE B CA 1
ATOM 1461 C C . PHE B 1 40 ? -1.771 -19.484 -5.734 1 98.56 40 PHE B C 1
ATOM 1463 O O . PHE B 1 40 ? -1.679 -20.156 -4.707 1 98.56 40 PHE B O 1
ATOM 1470 N N . ASP B 1 41 ? -1.276 -19.844 -6.836 1 98.5 41 ASP B N 1
ATOM 1471 C CA . ASP B 1 41 ? -0.126 -20.734 -6.902 1 98.5 41 ASP B CA 1
ATOM 1472 C C . ASP B 1 41 ? 1.149 -19.969 -7.242 1 98.5 41 ASP B C 1
ATOM 1474 O O . ASP B 1 41 ? 1.197 -19.25 -8.242 1 98.5 41 ASP B O 1
ATOM 1478 N N . PHE B 1 42 ? 2.1 -20.094 -6.418 1 98.88 42 PHE 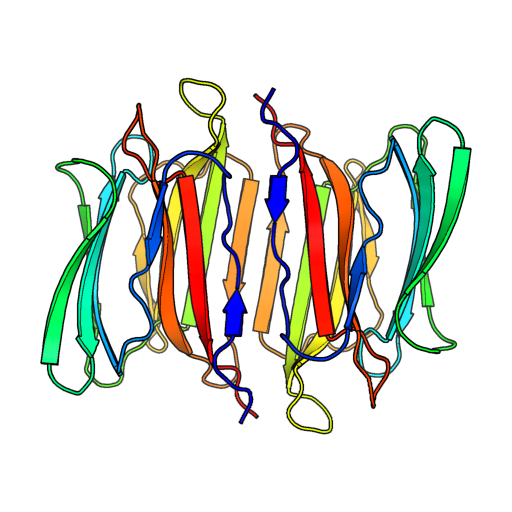B N 1
ATOM 1479 C CA . PHE B 1 42 ? 3.41 -19.516 -6.695 1 98.88 42 PHE B CA 1
ATOM 1480 C C . PHE B 1 42 ? 4.441 -20.609 -6.938 1 98.88 42 PHE B C 1
ATOM 1482 O O . PHE B 1 42 ? 4.578 -21.531 -6.129 1 98.88 42 PHE B O 1
ATOM 1489 N N . THR B 1 43 ? 5.082 -20.609 -8 1 98.94 43 THR B N 1
ATOM 1490 C CA . THR B 1 43 ? 6.273 -21.422 -8.242 1 98.94 43 THR B CA 1
ATOM 1491 C C . THR B 1 43 ? 7.523 -20.547 -8.266 1 98.94 43 THR B C 1
ATOM 1493 O O . THR B 1 43 ? 7.586 -19.562 -9.008 1 98.94 43 THR B O 1
ATOM 1496 N N . PHE B 1 44 ? 8.5 -20.891 -7.453 1 98.88 44 PHE B N 1
ATOM 1497 C CA . PHE B 1 44 ? 9.664 -20.031 -7.262 1 98.88 44 PHE B CA 1
ATOM 1498 C C . PHE B 1 44 ? 10.859 -20.859 -6.777 1 98.88 44 PHE B C 1
ATOM 1500 O O . PHE B 1 44 ? 10.719 -22.031 -6.457 1 98.88 44 PHE B O 1
ATOM 1507 N N . THR B 1 45 ? 12.031 -20.203 -6.832 1 98.69 45 THR B N 1
ATOM 1508 C CA . THR B 1 45 ? 13.258 -20.844 -6.352 1 98.69 45 THR B CA 1
ATOM 1509 C C . THR B 1 45 ? 13.758 -20.156 -5.082 1 98.69 45 THR B C 1
ATOM 1511 O O . THR B 1 45 ? 13.68 -18.938 -4.961 1 98.69 45 THR B O 1
ATOM 1514 N N . VAL B 1 46 ? 14.094 -20.953 -4.086 1 97.81 46 VAL B N 1
ATOM 1515 C CA . VAL B 1 46 ? 14.789 -20.516 -2.885 1 97.81 46 VAL B CA 1
ATOM 1516 C C . VAL B 1 46 ? 16.047 -21.344 -2.68 1 97.81 46 VAL B C 1
ATOM 1518 O O . VAL B 1 46 ? 15.992 -22.578 -2.639 1 97.81 46 VAL B O 1
ATOM 1521 N N . ASP B 1 47 ? 17.125 -20.609 -2.525 1 96.69 47 ASP B N 1
ATOM 1522 C CA . ASP B 1 47 ? 18.422 -21.281 -2.387 1 96.69 47 ASP B CA 1
ATOM 1523 C C . ASP B 1 47 ? 18.609 -22.328 -3.486 1 96.69 47 ASP B C 1
ATOM 1525 O O . ASP B 1 47 ? 19 -23.453 -3.209 1 96.69 47 ASP B O 1
ATOM 1529 N N . GLY B 1 48 ? 18.172 -21.953 -4.641 1 95.81 48 GLY B N 1
ATOM 1530 C CA . GLY B 1 48 ? 18.391 -22.781 -5.816 1 95.81 48 GLY B CA 1
ATOM 1531 C C . GLY B 1 48 ? 17.391 -23.922 -5.941 1 95.81 48 GLY B C 1
ATOM 1532 O O . GLY B 1 48 ? 17.422 -24.672 -6.914 1 95.81 48 GLY B O 1
ATOM 1533 N N . LYS B 1 49 ? 16.547 -24.062 -5.027 1 98.19 49 LYS B N 1
ATOM 1534 C CA . LYS B 1 49 ? 15.578 -25.156 -5.055 1 98.19 49 LYS B CA 1
ATOM 1535 C C . LYS B 1 49 ? 14.195 -24.641 -5.469 1 98.19 49 LYS B C 1
ATOM 1537 O O . LYS B 1 49 ? 13.711 -23.656 -4.93 1 98.19 49 LYS B O 1
ATOM 1542 N N . LYS B 1 50 ? 13.609 -25.359 -6.371 1 98.31 50 LYS B N 1
ATOM 1543 C CA . LYS B 1 50 ? 12.273 -25 -6.848 1 98.31 50 LYS B CA 1
ATOM 1544 C C . LYS B 1 50 ? 11.203 -25.406 -5.844 1 98.31 50 LYS B C 1
ATOM 1546 O O . LYS B 1 50 ? 11.258 -26.5 -5.281 1 98.31 50 LYS B O 1
ATOM 1551 N N . LYS B 1 51 ? 10.281 -24.594 -5.602 1 98 51 LYS B N 1
ATOM 1552 C CA . LYS B 1 51 ? 9.148 -24.812 -4.703 1 98 51 LYS B CA 1
ATOM 1553 C C . LYS B 1 51 ? 7.852 -24.281 -5.312 1 98 51 LYS B C 1
ATOM 1555 O O . LYS B 1 51 ? 7.852 -23.266 -6.012 1 98 51 LYS B O 1
ATOM 1560 N N . THR B 1 52 ? 6.789 -25.016 -5.121 1 98.5 52 THR B N 1
ATOM 1561 C CA . THR B 1 52 ? 5.449 -24.531 -5.441 1 98.5 52 THR B CA 1
ATOM 1562 C C . THR B 1 52 ? 4.562 -24.547 -4.199 1 98.5 52 THR B C 1
ATOM 1564 O O . THR B 1 52 ? 4.531 -25.531 -3.459 1 98.5 52 THR B O 1
ATOM 1567 N N . ILE B 1 53 ? 3.879 -23.406 -3.936 1 98.19 53 ILE B N 1
ATOM 1568 C CA . ILE B 1 53 ? 2.943 -23.359 -2.818 1 98.19 53 ILE B CA 1
ATOM 1569 C C . ILE B 1 53 ? 1.572 -22.906 -3.312 1 98.19 53 ILE B C 1
ATOM 1571 O O . ILE B 1 53 ? 1.472 -22.219 -4.328 1 98.19 53 ILE B O 1
ATOM 1575 N N . HIS B 1 54 ? 0.574 -23.359 -2.643 1 97.44 54 HIS B N 1
ATOM 1576 C CA . HIS B 1 54 ? -0.8 -22.906 -2.809 1 97.44 54 HIS B CA 1
ATOM 1577 C C . HIS B 1 54 ? -1.283 -22.156 -1.572 1 97.44 54 HIS B C 1
ATOM 1579 O O . HIS B 1 54 ? -1.113 -22.625 -0.447 1 97.44 54 HIS B O 1
ATOM 1585 N N . VAL B 1 55 ? -1.813 -21 -1.812 1 97.19 55 VAL B N 1
ATOM 1586 C CA . VAL B 1 55 ? -2.43 -20.25 -0.721 1 97.19 55 VAL B CA 1
ATOM 1587 C C . VAL B 1 55 ? -3.857 -19.859 -1.1 1 97.19 55 VAL B C 1
ATOM 1589 O O . VAL B 1 55 ? -4.141 -19.578 -2.266 1 97.19 55 VAL B O 1
ATOM 1592 N N . GLY B 1 56 ? -4.719 -19.75 -0.106 1 95.88 56 GLY B N 1
ATOM 1593 C CA . GLY B 1 56 ? -6.113 -19.422 -0.353 1 95.88 56 GLY B CA 1
ATOM 1594 C C . GLY B 1 56 ? -6.984 -20.641 -0.563 1 95.88 56 GLY B C 1
ATOM 1595 O O . GLY B 1 56 ? -6.723 -21.703 0.01 1 95.88 56 GLY B O 1
ATOM 1596 N N . GLY B 1 57 ? -8.117 -20.438 -1.209 1 93.69 57 GLY B N 1
ATOM 1597 C CA . GLY B 1 57 ? -9.117 -21.484 -1.341 1 93.69 57 GLY B CA 1
ATOM 1598 C C . GLY B 1 57 ? -9.062 -22.188 -2.686 1 93.69 57 GLY B C 1
ATOM 1599 O O . GLY B 1 57 ? -8.016 -22.25 -3.324 1 93.69 57 GLY B O 1
ATOM 1600 N N . ASP B 1 58 ? -10.172 -22.844 -2.92 1 87.44 58 ASP B N 1
ATOM 1601 C CA . ASP B 1 58 ? -10.297 -23.578 -4.176 1 87.44 58 ASP B CA 1
ATOM 1602 C C . ASP B 1 58 ? -11.141 -22.812 -5.184 1 87.44 58 ASP B C 1
ATOM 1604 O O . ASP B 1 58 ? -12.227 -22.328 -4.848 1 87.44 58 ASP B O 1
ATOM 1608 N N . ALA B 1 59 ? -10.547 -22.484 -6.281 1 84.44 59 ALA B N 1
ATOM 1609 C CA . ALA B 1 59 ? -11.258 -21.953 -7.441 1 84.44 59 ALA B CA 1
ATOM 1610 C C . ALA B 1 59 ? -10.688 -22.516 -8.734 1 84.44 59 ALA B C 1
ATOM 1612 O O . ALA B 1 59 ? -9.477 -22.484 -8.953 1 84.44 59 ALA B O 1
ATOM 1613 N N . PRO B 1 60 ? -11.625 -23.047 -9.5 1 86.94 60 PRO B N 1
ATOM 1614 C CA . PRO B 1 60 ? -11.125 -23.797 -10.664 1 86.94 60 PRO B CA 1
ATOM 1615 C C . PRO B 1 60 ? -10.547 -22.891 -11.742 1 86.94 60 PRO B C 1
ATOM 1617 O O . PRO B 1 60 ? -9.633 -23.281 -12.469 1 86.94 60 PRO B O 1
ATOM 1620 N N . GLN B 1 61 ? -11.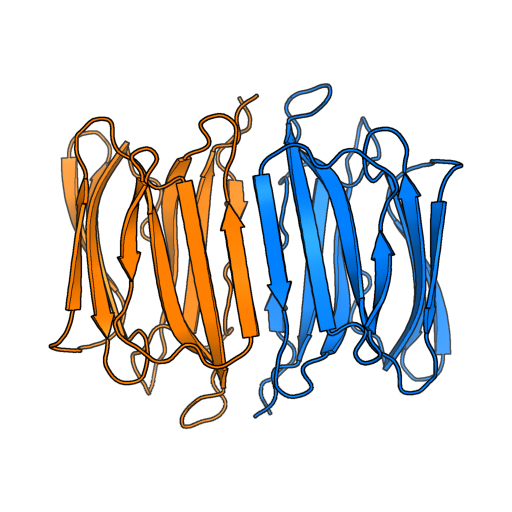109 -21.656 -11.938 1 96.75 61 GLN B N 1
ATOM 1621 C CA . GLN B 1 61 ? -10.625 -20.75 -12.977 1 96.75 61 GLN B CA 1
ATOM 1622 C C . GLN B 1 61 ? -9.367 -20.016 -12.516 1 96.75 61 GLN B C 1
ATOM 1624 O O . GLN B 1 61 ? -9.273 -19.594 -11.359 1 96.75 61 GLN B O 1
ATOM 1629 N N . TYR B 1 62 ? -8.383 -19.906 -13.445 1 98.19 62 TYR B N 1
ATOM 1630 C CA . TYR B 1 62 ? -7.184 -19.156 -13.102 1 98.19 62 TYR B CA 1
ATOM 1631 C C . TYR B 1 62 ? -6.59 -18.469 -14.328 1 98.19 62 TYR B C 1
ATOM 1633 O O . TYR B 1 62 ? -6.902 -18.844 -15.461 1 98.19 62 TYR B O 1
ATOM 1641 N N . LYS B 1 63 ? -5.926 -17.359 -14.133 1 98.81 63 LYS B N 1
ATOM 1642 C CA . LYS B 1 63 ? -4.984 -16.766 -15.07 1 98.81 63 LYS B CA 1
ATOM 1643 C C . LYS B 1 63 ? -3.541 -17.047 -14.656 1 98.81 63 LYS B C 1
ATOM 1645 O O . LYS B 1 63 ? -3.242 -17.156 -13.469 1 98.81 63 LYS B O 1
ATOM 1650 N N . GLU B 1 64 ? -2.666 -17.156 -15.656 1 98.69 64 GLU B N 1
ATOM 1651 C CA . GLU B 1 64 ? -1.312 -17.609 -15.352 1 98.69 64 GLU B CA 1
ATOM 1652 C C . GLU B 1 64 ? -0.271 -16.781 -16.094 1 98.69 64 GLU B C 1
ATOM 1654 O O . GLU B 1 64 ? -0.539 -16.281 -17.188 1 98.69 64 GLU B O 1
ATOM 1659 N N . ILE B 1 65 ? 0.894 -16.625 -15.5 1 98.94 65 ILE B N 1
ATOM 1660 C CA . ILE B 1 65 ? 2.047 -16.016 -16.156 1 98.94 65 ILE B CA 1
ATOM 1661 C C . ILE B 1 65 ? 3.309 -16.797 -15.82 1 98.94 65 ILE B C 1
ATOM 1663 O O . ILE B 1 65 ? 3.506 -17.219 -14.672 1 98.94 65 ILE B O 1
ATOM 1667 N N . THR B 1 66 ? 4.074 -17.109 -16.766 1 98.94 66 THR B N 1
ATOM 1668 C CA . THR B 1 66 ? 5.395 -17.703 -16.609 1 98.94 66 THR B CA 1
ATOM 1669 C C . THR B 1 66 ? 6.488 -16.672 -16.891 1 98.94 66 THR B C 1
ATOM 1671 O O . THR B 1 66 ? 6.43 -15.961 -17.891 1 98.94 66 THR B O 1
ATOM 1674 N N . LEU B 1 67 ? 7.422 -16.625 -15.984 1 98.94 67 LEU B N 1
ATOM 1675 C CA . LEU B 1 67 ? 8.469 -15.609 -16.109 1 98.94 67 LEU B CA 1
ATOM 1676 C C . LEU B 1 67 ? 9.766 -16.234 -16.609 1 98.94 67 LEU B C 1
ATOM 1678 O O . LEU B 1 67 ? 10.141 -17.328 -16.188 1 98.94 67 LEU B O 1
ATOM 1682 N N . GLU B 1 68 ? 10.391 -15.484 -17.469 1 98.81 68 GLU B N 1
ATOM 1683 C CA . GLU B 1 68 ? 11.734 -15.859 -17.906 1 98.81 68 GLU B CA 1
ATOM 1684 C C . GLU B 1 68 ? 12.75 -15.648 -16.781 1 98.81 68 GLU B C 1
ATOM 1686 O O . GLU B 1 68 ? 12.43 -15.062 -15.75 1 98.81 68 GLU B O 1
ATOM 1691 N N . GLU B 1 69 ? 13.953 -16.156 -17 1 97.75 69 GLU B N 1
ATOM 1692 C CA . GLU B 1 69 ? 15 -16.094 -15.992 1 97.75 69 GLU B CA 1
ATOM 1693 C C . GLU B 1 69 ? 15.32 -14.664 -15.602 1 97.75 69 GLU B C 1
ATOM 1695 O O . GLU B 1 69 ? 15.641 -14.383 -14.445 1 97.75 69 GLU B O 1
ATOM 1700 N N . ASP B 1 70 ? 15.242 -13.719 -16.562 1 97.88 70 ASP B N 1
ATOM 1701 C CA . ASP B 1 70 ? 15.594 -12.32 -16.312 1 97.88 70 ASP B CA 1
ATOM 1702 C C . ASP B 1 70 ? 14.336 -11.469 -16.141 1 97.88 70 ASP B C 1
ATOM 1704 O O . ASP B 1 70 ? 14.398 -10.234 -16.234 1 97.88 70 ASP B O 1
ATOM 1708 N N . GLU B 1 71 ? 13.25 -12.148 -16 1 98.62 71 GLU B N 1
ATOM 1709 C CA . GLU B 1 71 ? 11.969 -11.469 -15.836 1 98.62 71 GLU B CA 1
ATOM 1710 C C . GLU B 1 71 ? 11.508 -11.492 -14.383 1 98.62 71 GLU B C 1
ATOM 1712 O O . GLU B 1 71 ? 11.641 -12.516 -13.703 1 98.62 71 GLU B O 1
ATOM 1717 N N . TYR B 1 72 ? 11.078 -10.398 -13.859 1 98.69 72 TYR B N 1
ATOM 1718 C CA . TYR B 1 72 ? 10.609 -10.273 -12.484 1 98.69 72 TYR B CA 1
ATOM 1719 C C . TYR B 1 72 ? 9.484 -9.25 -12.383 1 98.69 72 TYR B C 1
ATOM 1721 O O . TYR B 1 72 ? 9.336 -8.391 -13.25 1 98.69 72 TYR B O 1
ATOM 1729 N N . PHE B 1 73 ? 8.656 -9.359 -11.336 1 98.88 73 PHE B N 1
ATOM 1730 C CA . PHE B 1 73 ? 7.555 -8.422 -11.141 1 98.88 73 PHE B CA 1
ATOM 1731 C C . PHE B 1 73 ? 8.07 -7.078 -10.641 1 98.88 73 PHE B C 1
ATOM 1733 O O . PHE B 1 73 ? 8.961 -7.027 -9.789 1 98.88 73 PHE B O 1
ATOM 1740 N N . THR B 1 74 ? 7.48 -5.98 -11.195 1 98.81 74 THR B N 1
ATOM 1741 C CA . THR B 1 74 ? 7.84 -4.629 -10.781 1 98.81 74 THR B CA 1
ATOM 1742 C C . THR B 1 74 ? 6.598 -3.846 -10.367 1 98.81 74 THR B C 1
ATOM 1744 O O . THR B 1 74 ? 6.703 -2.744 -9.828 1 98.81 74 THR B O 1
ATOM 1747 N N . PHE B 1 75 ? 5.445 -4.402 -10.625 1 98.88 75 PHE B N 1
ATOM 1748 C CA . PHE B 1 75 ? 4.199 -3.668 -10.422 1 98.88 75 PHE B CA 1
ATOM 1749 C C . PHE B 1 75 ? 3.113 -4.586 -9.875 1 98.88 75 PHE B C 1
ATOM 1751 O O . PHE B 1 75 ? 2.973 -5.727 -10.328 1 98.88 75 PHE B O 1
ATOM 1758 N N . ILE B 1 76 ? 2.359 -4.121 -8.844 1 98.94 76 ILE B N 1
ATOM 1759 C CA . ILE B 1 76 ? 1.148 -4.766 -8.344 1 98.94 76 ILE B CA 1
ATOM 1760 C C . ILE B 1 76 ? 0.04 -3.727 -8.188 1 98.94 76 ILE B C 1
ATOM 1762 O O . ILE B 1 76 ? 0.289 -2.605 -7.738 1 98.94 76 ILE B O 1
ATOM 1766 N N . SER B 1 77 ? -1.141 -4.043 -8.594 1 98.94 77 SER B N 1
ATOM 1767 C CA . SER B 1 77 ? -2.34 -3.264 -8.305 1 98.94 77 SER B CA 1
ATOM 1768 C C . SER B 1 77 ? -3.543 -4.168 -8.07 1 98.94 77 SER B C 1
ATOM 1770 O O . SER B 1 77 ? -3.508 -5.359 -8.398 1 98.94 77 SER B O 1
ATOM 1772 N N . GLY B 1 78 ? -4.535 -3.588 -7.469 1 98.88 78 GLY B N 1
ATOM 1773 C CA . GLY B 1 78 ? -5.742 -4.359 -7.23 1 98.88 78 GLY B CA 1
ATOM 1774 C C . GLY B 1 78 ? -6.84 -3.559 -6.551 1 98.88 78 GLY B C 1
ATOM 1775 O O . GLY B 1 78 ? -6.723 -2.34 -6.402 1 98.88 78 GLY B O 1
ATOM 1776 N N . TYR B 1 79 ? -7.852 -4.273 -6.285 1 98.69 79 TYR B N 1
ATOM 1777 C CA . TYR B 1 79 ? -9.031 -3.74 -5.609 1 98.69 79 TYR B CA 1
ATOM 1778 C C . TYR B 1 79 ? -9.43 -4.629 -4.438 1 98.69 79 TYR B C 1
ATOM 1780 O O . TYR B 1 79 ? -9.234 -5.844 -4.473 1 98.69 79 TYR B O 1
ATOM 1788 N N . PHE B 1 80 ? -9.984 -4.023 -3.41 1 97.88 80 PHE B N 1
ATOM 1789 C CA . PHE B 1 80 ? -10.523 -4.797 -2.297 1 97.88 80 PHE B CA 1
ATOM 1790 C C . PHE B 1 80 ? -11.789 -4.148 -1.752 1 97.88 80 PHE B C 1
ATOM 1792 O O . PHE B 1 80 ? -11.961 -2.932 -1.838 1 97.88 80 PHE B O 1
ATOM 1799 N N . LYS B 1 81 ? -12.625 -4.926 -1.197 1 96.19 81 LYS B N 1
ATOM 1800 C CA . LYS B 1 81 ? -13.867 -4.453 -0.601 1 96.19 81 LYS B CA 1
ATOM 1801 C C . LYS B 1 81 ? -14.445 -5.492 0.356 1 96.19 81 LYS B C 1
ATOM 1803 O O . LYS B 1 81 ? -14.055 -6.66 0.325 1 96.19 81 LYS B O 1
ATOM 1808 N N . THR B 1 82 ? -15.422 -5.012 1.178 1 94.69 82 THR B N 1
ATOM 1809 C CA . THR B 1 82 ? -16.219 -5.938 1.981 1 94.69 82 THR B CA 1
ATOM 1810 C C . THR B 1 82 ? -17.109 -6.797 1.092 1 94.69 82 THR B C 1
ATOM 1812 O O . THR B 1 82 ? -17.812 -6.277 0.234 1 94.69 82 THR B O 1
ATOM 1815 N N . MET B 1 83 ? -16.922 -8.094 1.275 1 91.75 83 MET B N 1
ATOM 1816 C CA . MET B 1 83 ? -17.734 -9.031 0.513 1 91.75 83 MET B CA 1
ATOM 1817 C C . MET B 1 83 ? -18.359 -10.078 1.43 1 91.75 83 MET B C 1
ATOM 1819 O O . MET B 1 83 ? -17.734 -10.508 2.4 1 91.75 83 MET B O 1
ATOM 1823 N N . TRP B 1 84 ? -19.625 -10.609 1.02 1 87.06 84 TRP B N 1
ATOM 1824 C CA . TRP B 1 84 ? -20.375 -11.75 1.55 1 87.06 84 TRP B CA 1
ATOM 1825 C C . TRP B 1 84 ? -20.703 -11.539 3.021 1 87.06 84 TRP B C 1
ATOM 1827 O O . TRP B 1 84 ? -21.859 -11.727 3.434 1 87.06 84 TRP B O 1
ATOM 1837 N N . THR B 1 85 ? -19.656 -11.203 3.902 1 80 85 THR B N 1
ATOM 1838 C CA . THR B 1 85 ? -19.859 -10.984 5.328 1 80 85 THR B CA 1
ATOM 1839 C C . THR B 1 85 ? -19.312 -9.617 5.75 1 80 85 THR B C 1
ATOM 1841 O O . THR B 1 85 ? -19.688 -8.594 5.172 1 80 85 THR B O 1
ATOM 1844 N N . THR B 1 86 ? -18.562 -9.617 6.746 1 85.69 86 THR B N 1
ATOM 1845 C CA . THR B 1 86 ? -17.969 -8.391 7.273 1 85.69 86 THR B CA 1
ATOM 1846 C C . THR B 1 86 ? -16.484 -8.328 6.938 1 85.69 86 THR B C 1
ATOM 1848 O O . THR B 1 86 ? -15.812 -7.344 7.27 1 85.69 86 THR B O 1
ATOM 1851 N N . ASP B 1 87 ? -16.109 -9.375 6.133 1 91.62 87 ASP B N 1
ATOM 1852 C CA . ASP B 1 87 ? -14.672 -9.422 5.855 1 91.62 87 ASP B CA 1
ATOM 1853 C C . ASP B 1 87 ? -14.344 -8.703 4.547 1 91.62 87 ASP B C 1
ATOM 1855 O O . ASP B 1 87 ? -15.203 -8.57 3.674 1 91.62 87 ASP B O 1
ATOM 1859 N N . VAL B 1 88 ? -13.18 -8.219 4.434 1 95.38 88 VAL B N 1
ATOM 1860 C CA . VAL B 1 88 ? -12.648 -7.555 3.248 1 95.38 88 VAL B CA 1
ATOM 1861 C C . VAL B 1 88 ? -11.867 -8.562 2.404 1 95.38 88 VAL B C 1
ATOM 1863 O O . VAL B 1 88 ? -11.102 -9.367 2.938 1 95.38 88 VAL B O 1
ATOM 1866 N N . PHE B 1 89 ? -12.117 -8.586 1.058 1 96.44 89 PHE B N 1
ATOM 1867 C CA . PHE B 1 89 ? -11.438 -9.508 0.148 1 96.44 89 PHE B CA 1
ATOM 1868 C C . PHE B 1 89 ? -10.852 -8.758 -1.041 1 96.44 89 PHE B C 1
ATOM 1870 O O . PHE B 1 89 ? -11.367 -7.715 -1.441 1 96.44 89 PHE B O 1
ATOM 1877 N N . ILE B 1 90 ? -9.758 -9.289 -1.589 1 98.19 90 ILE B N 1
ATOM 1878 C CA . ILE B 1 90 ? -9.203 -8.789 -2.842 1 98.19 90 ILE B CA 1
ATOM 1879 C C . ILE B 1 90 ? -10.133 -9.156 -3.998 1 98.19 90 ILE B C 1
ATOM 1881 O O . ILE B 1 90 ? -10.32 -10.336 -4.297 1 98.19 90 ILE B O 1
ATOM 1885 N N . THR B 1 91 ? -10.695 -8.141 -4.652 1 98.06 91 THR B N 1
ATOM 1886 C CA . THR B 1 91 ? -11.695 -8.414 -5.68 1 98.06 91 THR B CA 1
ATOM 1887 C C . THR B 1 91 ? -11.031 -8.562 -7.047 1 98.06 91 THR B C 1
ATOM 1889 O O . THR B 1 91 ? -11.562 -9.234 -7.934 1 98.06 91 THR B O 1
ATOM 1892 N N . GLN B 1 92 ? -9.938 -7.973 -7.188 1 98.75 92 GLN B N 1
ATOM 1893 C CA . GLN B 1 92 ? -9.195 -8.023 -8.445 1 98.75 92 GLN B CA 1
ATOM 1894 C C . GLN B 1 92 ? -7.707 -7.777 -8.211 1 98.75 92 GLN B C 1
ATOM 1896 O O . GLN B 1 92 ? -7.328 -6.945 -7.379 1 98.75 92 GLN B O 1
ATOM 1901 N N . LEU B 1 93 ? -6.816 -8.445 -8.953 1 98.94 93 LEU B N 1
ATOM 1902 C CA . LEU B 1 93 ? -5.371 -8.297 -8.812 1 98.94 93 LEU B CA 1
ATOM 1903 C C . LEU B 1 93 ? -4.691 -8.281 -10.172 1 98.94 93 LEU B C 1
ATOM 1905 O O . LEU B 1 93 ? -5.035 -9.07 -11.055 1 98.94 93 LEU B O 1
ATOM 1909 N N . THR B 1 94 ? -3.75 -7.395 -10.344 1 98.94 94 THR B N 1
ATOM 1910 C CA . THR B 1 94 ? -2.895 -7.324 -11.523 1 98.94 94 THR B CA 1
ATOM 1911 C C . THR B 1 94 ? -1.423 -7.266 -11.117 1 98.94 94 THR B C 1
ATOM 1913 O O . THR B 1 94 ? -1.05 -6.508 -10.219 1 98.94 94 THR B O 1
ATOM 1916 N N . LEU B 1 95 ? -0.615 -8.094 -11.719 1 98.94 95 LEU B N 1
ATOM 1917 C CA . LEU B 1 95 ? 0.839 -8.055 -1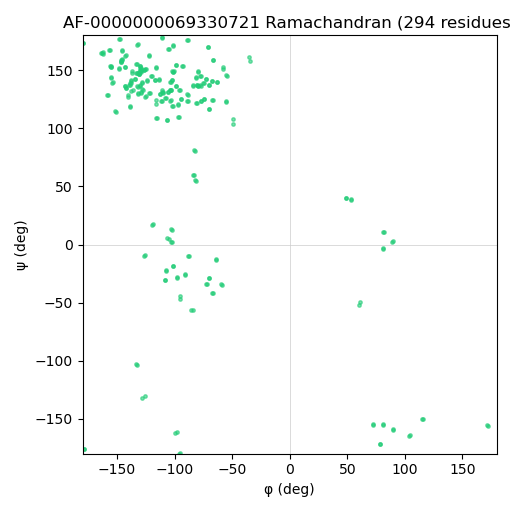1.617 1 98.94 95 LEU B CA 1
ATOM 1918 C C . LEU B 1 95 ? 1.473 -7.766 -12.977 1 98.94 95 LEU B C 1
ATOM 1920 O O . LEU B 1 95 ? 0.986 -8.242 -14 1 98.94 95 LEU B O 1
ATOM 1924 N N . GLU B 1 96 ? 2.51 -6.988 -12.992 1 98.94 96 GLU B N 1
ATOM 1925 C CA . GLU B 1 96 ? 3.246 -6.699 -14.219 1 98.94 96 GLU B CA 1
ATOM 1926 C C . GLU B 1 96 ? 4.746 -6.887 -14.023 1 98.94 96 GLU B C 1
ATOM 1928 O O . GLU B 1 96 ? 5.27 -6.633 -12.938 1 98.94 96 GLU B O 1
ATOM 1933 N N . THR B 1 97 ? 5.445 -7.336 -15.078 1 98.88 97 THR B N 1
ATOM 1934 C CA . THR B 1 97 ? 6.871 -7.637 -15.008 1 98.88 97 THR B CA 1
ATOM 1935 C C . THR B 1 97 ? 7.695 -6.508 -15.617 1 98.88 97 THR B C 1
ATOM 1937 O O . THR B 1 97 ? 7.148 -5.613 -16.266 1 98.88 97 THR B O 1
ATOM 1940 N N . ASN B 1 98 ? 9.039 -6.594 -15.438 1 98.56 98 ASN B N 1
ATOM 1941 C CA . ASN B 1 98 ? 10 -5.664 -16.016 1 98.56 98 ASN B CA 1
ATOM 1942 C C . ASN B 1 98 ? 9.984 -5.734 -17.547 1 98.56 98 ASN B C 1
ATOM 1944 O O . ASN B 1 98 ? 10.508 -4.844 -18.219 1 98.56 98 ASN B O 1
ATOM 1948 N N . LYS B 1 99 ? 9.328 -6.773 -18.141 1 98.5 99 LYS B N 1
ATOM 1949 C CA . LYS B 1 99 ? 9.273 -6.922 -19.594 1 98.5 99 LYS B CA 1
ATOM 1950 C C . LYS B 1 99 ? 7.91 -6.496 -20.125 1 98.5 99 LYS B C 1
ATOM 1952 O O . LYS B 1 99 ? 7.621 -6.688 -21.312 1 98.5 99 LYS B O 1
ATOM 1957 N N . GLY B 1 100 ? 7.043 -6.039 -19.266 1 98.31 100 GLY B N 1
ATOM 1958 C CA . GLY B 1 100 ? 5.754 -5.512 -19.688 1 98.31 100 GLY B CA 1
ATOM 1959 C C . GLY B 1 100 ? 4.672 -6.57 -19.766 1 98.31 100 GLY B C 1
ATOM 1960 O O . GLY B 1 100 ? 3.549 -6.289 -20.188 1 98.31 100 GLY B O 1
ATOM 1961 N N . ASN B 1 101 ? 5.016 -7.832 -19.406 1 98.81 101 ASN B N 1
ATOM 1962 C CA . ASN B 1 101 ? 3.996 -8.875 -19.359 1 98.81 101 ASN B CA 1
ATOM 1963 C C . ASN B 1 101 ? 3.127 -8.758 -18.109 1 98.81 101 ASN B C 1
ATOM 1965 O O . ASN B 1 101 ? 3.607 -8.359 -17.047 1 98.81 101 ASN B O 1
ATOM 1969 N N . THR B 1 102 ? 1.865 -9.086 -18.281 1 98.88 102 THR B N 1
ATOM 1970 C CA . THR B 1 102 ? 0.91 -8.875 -17.203 1 98.88 102 THR B CA 1
ATOM 1971 C C . THR B 1 102 ? 0.07 -10.133 -16.969 1 98.88 102 THR B C 1
ATOM 1973 O O . THR B 1 102 ? -0.155 -10.914 -17.891 1 98.88 102 THR B O 1
ATOM 1976 N N . VAL B 1 103 ? -0.308 -10.375 -15.75 1 98.94 103 VAL B N 1
ATOM 1977 C CA . VAL B 1 103 ? -1.345 -11.336 -15.383 1 98.94 103 VAL B CA 1
ATOM 1978 C C . VAL B 1 103 ? -2.379 -10.664 -14.484 1 98.94 103 VAL B C 1
ATOM 1980 O O . VAL B 1 103 ? -2.023 -9.891 -13.586 1 98.94 103 VAL B O 1
ATOM 1983 N N . SER B 1 104 ? -3.604 -10.852 -14.781 1 98.88 104 SER B N 1
ATOM 1984 C CA . SER B 1 104 ? -4.711 -10.281 -14.023 1 98.88 104 SER B CA 1
ATOM 1985 C C . SER B 1 104 ? -5.832 -11.305 -13.828 1 98.88 104 SER B C 1
ATOM 1987 O O . SER B 1 104 ? -6.148 -12.062 -14.75 1 98.88 104 SER B O 1
ATOM 1989 N N . SER B 1 105 ? -6.375 -11.266 -12.586 1 98.69 105 SER B N 1
ATOM 1990 C CA . SER B 1 105 ? -7.602 -12.047 -12.445 1 98.69 105 SER B CA 1
ATOM 1991 C C . SER B 1 105 ? -8.703 -11.5 -13.344 1 98.69 105 SER B C 1
ATOM 1993 O O . SER B 1 105 ? -8.812 -10.289 -13.531 1 98.69 105 SER B O 1
ATOM 1995 N N . ASP B 1 106 ? -9.43 -12.367 -13.938 1 97.69 106 ASP B N 1
ATOM 1996 C CA . ASP B 1 106 ? -10.57 -11.945 -14.75 1 97.69 106 ASP B CA 1
ATOM 1997 C C . ASP B 1 106 ? -11.805 -11.727 -13.883 1 97.69 106 ASP B C 1
ATOM 1999 O O . ASP B 1 106 ? -12.805 -12.438 -14.023 1 97.69 106 ASP B O 1
ATOM 2003 N N . THR B 1 107 ? -11.68 -10.797 -12.93 1 97.94 107 THR B N 1
ATOM 2004 C CA . THR B 1 107 ? -12.75 -10.422 -12.016 1 97.94 107 THR B CA 1
ATOM 2005 C C . THR B 1 107 ? -13.047 -8.93 -12.117 1 97.94 107 THR B C 1
ATOM 2007 O O . THR B 1 107 ? -12.273 -8.172 -12.703 1 97.94 107 THR B O 1
ATOM 2010 N N . ASN B 1 108 ? -14.195 -8.531 -11.625 1 96.31 108 ASN B N 1
ATOM 2011 C CA . ASN B 1 108 ? -14.602 -7.137 -11.695 1 96.31 108 ASN B CA 1
ATOM 2012 C C . ASN B 1 108 ? -13.719 -6.254 -10.82 1 96.31 108 ASN B C 1
ATOM 2014 O O . ASN B 1 108 ? -13.32 -6.656 -9.727 1 96.31 108 ASN B O 1
ATOM 2018 N N . LYS B 1 109 ? -13.398 -5.094 -11.305 1 97.81 109 LYS B N 1
ATOM 2019 C CA . LYS B 1 109 ? -12.648 -4.07 -10.586 1 97.81 109 LYS B CA 1
ATOM 2020 C C . LYS B 1 109 ? -13.562 -3.252 -9.672 1 97.81 109 LYS B C 1
ATOM 2022 O O . LYS B 1 109 ? -13.984 -2.152 -10.039 1 97.81 109 LYS B O 1
ATOM 2027 N N . ILE B 1 110 ? -13.852 -3.826 -8.508 1 97 110 ILE B N 1
ATOM 2028 C CA . ILE B 1 110 ? -14.789 -3.166 -7.602 1 97 110 ILE B CA 1
ATOM 2029 C C . ILE B 1 110 ? -14.133 -2.953 -6.242 1 97 110 ILE B C 1
ATOM 2031 O O . ILE B 1 110 ? -13.406 -3.824 -5.75 1 97 110 ILE B O 1
ATOM 2035 N N . GLY B 1 111 ? -14.422 -1.762 -5.625 1 97.31 111 GLY B N 1
ATOM 2036 C CA . GLY B 1 111 ? -13.914 -1.458 -4.297 1 97.31 111 GLY B CA 1
ATOM 2037 C C . GLY B 1 111 ? -12.766 -0.469 -4.309 1 97.31 111 GLY B C 1
ATOM 2038 O O . GLY B 1 111 ? -12.617 0.311 -5.254 1 97.31 111 GLY B O 1
ATOM 2039 N N . SER B 1 112 ? -12.047 -0.392 -3.197 1 98.25 112 SER B N 1
ATOM 2040 C CA . SER B 1 112 ? -10.906 0.504 -3.033 1 98.25 112 SER B CA 1
ATOM 2041 C C . SER B 1 112 ? -9.719 0.048 -3.875 1 98.25 112 SER B C 1
ATOM 2043 O O . SER B 1 112 ? -9.422 -1.147 -3.949 1 98.25 112 SER B O 1
ATOM 2045 N N . TYR B 1 113 ? -9.07 0.961 -4.5 1 98.81 113 TYR B N 1
ATOM 2046 C CA . TYR B 1 113 ? -7.961 0.682 -5.41 1 98.81 113 TYR B CA 1
ATOM 2047 C C . TYR B 1 113 ? -6.621 0.886 -4.719 1 98.81 113 TYR B C 1
ATOM 2049 O O . TYR B 1 113 ? -6.445 1.844 -3.961 1 98.81 113 TYR B O 1
ATOM 2057 N N . PHE B 1 114 ? -5.641 -0.053 -4.918 1 98.94 114 PHE B N 1
ATOM 2058 C CA . PHE B 1 114 ? -4.27 0.124 -4.457 1 98.94 114 PHE B CA 1
ATOM 2059 C C . PHE B 1 114 ? -3.277 -0.153 -5.582 1 98.94 114 PHE B C 1
ATOM 2061 O O . PHE B 1 114 ? -3.574 -0.917 -6.504 1 98.94 114 PHE B O 1
ATOM 2068 N N . SER B 1 115 ? -2.123 0.44 -5.516 1 98.94 115 SER B N 1
ATOM 2069 C CA . SER B 1 115 ? -1.065 0.093 -6.457 1 98.94 115 SER B CA 1
ATOM 2070 C C . SER B 1 115 ? 0.312 0.411 -5.887 1 98.94 115 SER B C 1
ATOM 2072 O O . SER B 1 115 ? 0.441 1.257 -5 1 98.94 115 SER B O 1
ATOM 2074 N N . LEU B 1 116 ? 1.263 -0.299 -6.344 1 98.94 116 LEU B N 1
ATOM 2075 C CA . LEU B 1 116 ? 2.689 -0.096 -6.121 1 98.94 116 LEU B CA 1
ATOM 2076 C C . LEU B 1 116 ? 3.479 -0.326 -7.406 1 98.94 116 LEU B C 1
ATOM 2078 O O . LEU B 1 116 ? 3.348 -1.376 -8.039 1 98.94 116 LEU B O 1
ATOM 2082 N N . ASN B 1 117 ? 4.121 0.661 -7.832 1 98.88 117 ASN B N 1
ATOM 2083 C CA . ASN B 1 117 ? 5 0.579 -9 1 98.88 117 ASN B CA 1
ATOM 2084 C C . ASN B 1 117 ? 6.457 0.836 -8.617 1 98.88 117 ASN B C 1
ATOM 2086 O O . ASN B 1 117 ? 6.824 1.963 -8.289 1 98.88 117 ASN B O 1
ATOM 2090 N N . LEU B 1 118 ? 7.254 -0.22 -8.656 1 98.5 118 LEU B N 1
ATOM 2091 C CA . LEU B 1 118 ? 8.664 -0.098 -8.305 1 98.5 118 LEU B CA 1
ATOM 2092 C C . LEU B 1 118 ? 9.461 0.48 -9.469 1 98.5 118 LEU B C 1
ATOM 2094 O O . LEU B 1 118 ? 9.227 0.126 -10.625 1 98.5 118 LEU B O 1
ATOM 2098 N N . GLU B 1 119 ? 10.312 1.396 -9.109 1 94.5 119 GLU B N 1
ATOM 2099 C CA . GLU B 1 119 ? 11.156 1.99 -10.141 1 94.5 119 GLU B CA 1
ATOM 2100 C C . GLU B 1 119 ? 12.609 1.572 -9.977 1 94.5 119 GLU B C 1
ATOM 2102 O O . GLU B 1 119 ? 12.938 0.789 -9.078 1 94.5 119 GLU B O 1
ATOM 2107 N N . ASP B 1 120 ? 13.43 2.02 -10.867 1 89.19 120 ASP B N 1
ATOM 2108 C CA . ASP B 1 120 ? 14.883 1.947 -10.812 1 89.19 120 ASP B CA 1
ATOM 2109 C C . ASP B 1 120 ? 15.359 0.514 -10.578 1 89.19 120 ASP B C 1
ATOM 2111 O O . ASP B 1 120 ? 16.188 0.265 -9.703 1 89.19 120 ASP B O 1
ATOM 2115 N N . GLU B 1 121 ? 14.688 -0.513 -11.195 1 91.62 121 GLU B N 1
ATOM 2116 C CA . GLU B 1 121 ? 15.102 -1.911 -11.156 1 91.62 121 GLU B CA 1
ATOM 2117 C C . GLU B 1 121 ? 14.656 -2.584 -9.859 1 91.62 121 GLU B C 1
ATOM 2119 O O . GLU B 1 121 ? 15.211 -3.617 -9.477 1 91.62 121 GLU B O 1
ATOM 2124 N N . GLY B 1 122 ? 13.805 -1.852 -9.141 1 96.88 122 GLY B N 1
ATOM 2125 C CA . GLY B 1 122 ? 13.172 -2.529 -8.023 1 96.88 122 GLY B CA 1
ATOM 2126 C C . GLY B 1 122 ? 12.453 -3.801 -8.43 1 96.88 122 GLY B C 1
ATOM 2127 O O . GLY B 1 122 ? 11.867 -3.873 -9.516 1 96.88 122 GLY B O 1
ATOM 2128 N N . LYS B 1 123 ? 12.477 -4.816 -7.52 1 97.62 123 LYS B N 1
ATOM 2129 C CA . LYS B 1 123 ? 11.914 -6.137 -7.801 1 97.62 123 LYS B CA 1
ATOM 2130 C C . LYS B 1 123 ? 10.977 -6.586 -6.684 1 97.62 123 LYS B C 1
ATOM 2132 O O . LYS B 1 123 ? 11.273 -6.395 -5.5 1 97.62 123 LYS B O 1
ATOM 2137 N N . ILE B 1 124 ? 9.875 -7.141 -7.062 1 98.81 124 ILE B N 1
ATOM 2138 C CA . ILE B 1 124 ? 9.086 -7.91 -6.105 1 98.81 124 ILE B CA 1
ATOM 2139 C C . ILE B 1 124 ? 9.672 -9.312 -5.969 1 98.81 124 ILE B C 1
ATOM 2141 O O . ILE B 1 124 ? 9.789 -10.047 -6.953 1 98.81 124 ILE B O 1
ATOM 2145 N N . LEU B 1 125 ? 10.039 -9.688 -4.801 1 98.5 125 LEU B N 1
ATOM 2146 C CA . LEU B 1 125 ? 10.758 -10.93 -4.527 1 98.5 125 LEU B CA 1
ATOM 2147 C C . LEU B 1 125 ? 9.812 -12 -3.986 1 98.5 125 LEU B C 1
ATOM 2149 O O . LEU B 1 125 ? 10.156 -13.18 -3.951 1 98.5 125 LEU B O 1
ATOM 2153 N N . GLY B 1 126 ? 8.688 -11.578 -3.523 1 98.81 126 GLY B N 1
ATOM 2154 C CA . GLY B 1 126 ? 7.73 -12.492 -2.906 1 98.81 126 GLY B CA 1
ATOM 2155 C C . GLY B 1 126 ? 6.469 -11.797 -2.434 1 98.81 126 GLY B C 1
ATOM 2156 O O . GLY B 1 126 ? 6.375 -10.562 -2.473 1 98.81 126 GLY B O 1
ATOM 2157 N N . PHE B 1 127 ? 5.551 -12.625 -2.004 1 98.94 127 PHE B N 1
ATOM 2158 C CA . PHE B 1 127 ? 4.23 -12.156 -1.604 1 98.94 127 PHE B CA 1
ATOM 2159 C C . PHE B 1 127 ? 3.854 -12.711 -0.233 1 98.94 127 PHE B C 1
ATOM 2161 O O . PHE B 1 127 ? 4.34 -13.766 0.173 1 98.94 127 PHE B O 1
ATOM 2168 N N . PHE B 1 128 ? 3.035 -11.969 0.466 1 98.88 128 PHE B N 1
ATOM 2169 C CA . PHE B 1 128 ? 2.432 -12.398 1.723 1 98.88 128 PHE B CA 1
ATOM 2170 C C . PHE B 1 128 ? 1.023 -11.836 1.865 1 98.88 128 PHE B C 1
ATOM 2172 O O . PHE B 1 128 ? 0.604 -10.984 1.072 1 98.88 128 PHE B O 1
ATOM 2179 N N . GLY B 1 129 ? 0.315 -12.367 2.803 1 98.56 129 GLY B N 1
ATOM 2180 C CA . GLY B 1 129 ? -1.04 -11.852 2.918 1 98.56 129 GLY B CA 1
ATOM 2181 C C . GLY B 1 129 ? -1.893 -12.633 3.902 1 98.56 129 GLY B C 1
ATOM 2182 O O . GLY B 1 129 ? -1.393 -13.109 4.922 1 98.56 129 GLY B O 1
ATOM 2183 N N . ARG B 1 130 ? -3.199 -12.516 3.641 1 98.06 130 ARG B N 1
ATOM 2184 C CA . ARG B 1 130 ? -4.184 -13.18 4.484 1 98.06 130 ARG B CA 1
ATOM 2185 C C . ARG B 1 130 ? -5.238 -13.883 3.643 1 98.06 130 ARG B C 1
ATOM 2187 O O . ARG B 1 130 ? -5.625 -13.398 2.58 1 98.06 130 ARG B O 1
ATOM 2194 N N . GLU B 1 131 ? -5.648 -15.016 4.121 1 96.56 131 GLU B N 1
ATOM 2195 C CA . GLU B 1 131 ? -6.758 -15.75 3.518 1 96.56 131 GLU B CA 1
ATOM 2196 C C . GLU B 1 131 ? -7.895 -15.953 4.516 1 96.56 131 GLU B C 1
ATOM 2198 O O . GLU B 1 131 ? -7.648 -16.156 5.711 1 96.56 131 GLU B O 1
ATOM 2203 N N . GLY B 1 132 ? -9.055 -15.906 3.965 1 89.94 132 GLY B N 1
ATOM 2204 C CA . GLY B 1 132 ? -10.219 -16.031 4.82 1 89.94 132 GLY B CA 1
ATOM 2205 C C . GLY B 1 132 ? -10.336 -17.406 5.465 1 89.94 132 GLY B C 1
ATOM 2206 O O . GLY B 1 132 ? -9.789 -18.391 4.953 1 89.94 132 GLY B O 1
ATOM 2207 N N . SER B 1 133 ? -11.078 -17.5 6.57 1 80.94 133 SER B N 1
ATOM 2208 C CA . SER B 1 133 ? -11.297 -18.75 7.27 1 80.94 133 SER B CA 1
ATOM 2209 C C . SER B 1 133 ? -12.602 -19.406 6.832 1 80.94 133 SER B C 1
ATOM 2211 O O . SER B 1 133 ? -12.641 -20.609 6.582 1 80.94 133 SER B O 1
ATOM 2213 N N . THR B 1 134 ? -13.609 -18.656 6.734 1 74.31 134 THR B N 1
ATOM 2214 C CA . THR B 1 134 ? -14.914 -19.188 6.34 1 74.31 134 THR B CA 1
ATOM 2215 C C . THR B 1 134 ? -15.039 -19.234 4.82 1 74.31 134 THR B C 1
ATOM 2217 O O . THR B 1 134 ? -15.383 -20.281 4.258 1 74.31 134 THR B O 1
ATOM 2220 N N . ILE B 1 135 ? -14.852 -18.094 4.266 1 80.38 135 ILE B N 1
ATOM 2221 C CA . ILE B 1 135 ? -14.672 -18 2.822 1 80.38 135 ILE B CA 1
ATOM 2222 C C . ILE B 1 135 ? -13.18 -17.969 2.488 1 80.38 135 ILE B C 1
ATOM 2224 O O . ILE B 1 135 ? -12.508 -16.969 2.752 1 80.38 135 ILE B O 1
ATOM 2228 N N . ASP B 1 136 ? -12.75 -19.031 1.924 1 89.31 136 ASP B N 1
ATOM 2229 C CA . ASP B 1 136 ? -11.305 -19.203 1.759 1 89.31 136 ASP B CA 1
ATOM 2230 C C . ASP B 1 136 ? -10.805 -18.453 0.527 1 89.31 136 ASP B C 1
ATOM 2232 O O . ASP B 1 136 ? -10.266 -19.047 -0.4 1 89.31 136 ASP B O 1
ATOM 2236 N N . ALA B 1 137 ? -11.117 -17.156 0.527 1 96.06 137 ALA B N 1
ATOM 2237 C CA . ALA B 1 137 ? -10.617 -16.234 -0.485 1 96.06 137 ALA B CA 1
ATOM 2238 C C . ALA B 1 137 ? -9.523 -15.336 0.089 1 96.06 137 ALA B C 1
ATOM 2240 O O . ALA B 1 137 ? -9.297 -15.328 1.3 1 96.06 137 ALA B O 1
ATOM 2241 N N . ILE B 1 138 ? -8.875 -14.672 -0.798 1 98.06 138 ILE B N 1
ATOM 2242 C CA . ILE B 1 138 ? -7.746 -13.844 -0.376 1 98.06 138 ILE B CA 1
ATOM 2243 C C . ILE B 1 138 ? -8.258 -12.555 0.253 1 98.06 138 ILE B C 1
ATOM 2245 O O . ILE B 1 138 ? -9.039 -11.82 -0.364 1 98.06 138 ILE B O 1
ATOM 2249 N N . GLU B 1 139 ? -7.855 -12.289 1.481 1 97.06 139 GLU B N 1
ATOM 2250 C CA . GLU B 1 139 ? -8.32 -11.109 2.195 1 97.06 139 GLU B CA 1
ATOM 2251 C C . GLU B 1 139 ? -7.301 -9.969 2.094 1 97.06 139 GLU B C 1
ATOM 2253 O O . GLU B 1 139 ? -7.66 -8.797 2.213 1 97.06 139 GLU B O 1
ATOM 2258 N N . ALA B 1 140 ? -6.043 -10.305 1.951 1 98.56 140 ALA B N 1
ATOM 2259 C CA . ALA B 1 140 ? -5 -9.289 1.881 1 98.56 140 ALA B CA 1
ATOM 2260 C C . ALA B 1 140 ? -3.773 -9.805 1.137 1 98.56 140 ALA B C 1
ATOM 2262 O O . ALA B 1 140 ? -3.508 -11.008 1.127 1 98.56 140 ALA B O 1
ATOM 2263 N N . ILE B 1 141 ? -3.025 -8.891 0.523 1 98.94 141 ILE B N 1
ATOM 2264 C CA . ILE B 1 141 ? -1.791 -9.258 -0.166 1 98.94 141 ILE B CA 1
ATOM 2265 C C . ILE B 1 141 ? -0.749 -8.156 0.033 1 98.94 141 ILE B C 1
ATOM 2267 O O . ILE B 1 141 ? -1.077 -6.969 0.014 1 98.94 141 ILE B O 1
ATOM 2271 N N . GLY B 1 142 ? 0.471 -8.445 0.315 1 98.88 142 GLY B N 1
ATOM 2272 C CA . GLY B 1 142 ? 1.653 -7.598 0.393 1 98.88 142 GLY B CA 1
ATOM 2273 C C . GLY B 1 142 ? 2.848 -8.18 -0.343 1 98.88 142 GLY B C 1
ATOM 2274 O O . GLY B 1 142 ? 2.779 -9.289 -0.87 1 98.88 142 GLY B O 1
ATOM 2275 N N . VAL B 1 143 ? 3.893 -7.387 -0.45 1 98.94 143 VAL B N 1
ATOM 2276 C CA . VAL B 1 143 ? 5.031 -7.859 -1.232 1 98.94 143 VAL B CA 1
ATOM 2277 C C . VAL B 1 143 ? 6.324 -7.625 -0.458 1 98.94 143 VAL B C 1
ATOM 2279 O O . VAL B 1 143 ? 6.426 -6.676 0.322 1 98.94 143 VAL B O 1
ATOM 2282 N N . TYR B 1 144 ? 7.266 -8.5 -0.66 1 98.62 144 TYR B N 1
ATOM 2283 C CA . TYR B 1 144 ? 8.672 -8.219 -0.416 1 98.62 144 TYR B CA 1
ATOM 2284 C C . TYR B 1 144 ? 9.336 -7.633 -1.655 1 98.62 144 TYR B C 1
ATOM 2286 O O . TYR B 1 144 ? 9.203 -8.172 -2.754 1 98.62 144 TYR B O 1
ATOM 2294 N N . CYS B 1 145 ? 10.023 -6.508 -1.434 1 98.44 145 CYS B N 1
ATOM 2295 C CA . CYS B 1 145 ? 10.586 -5.91 -2.639 1 98.44 145 CYS B CA 1
ATOM 2296 C C . CYS B 1 145 ? 11.93 -5.246 -2.344 1 98.44 145 CYS B C 1
ATOM 2298 O O . CYS B 1 145 ? 12.25 -4.984 -1.186 1 98.44 145 CYS B O 1
ATOM 2300 N N . THR B 1 146 ? 12.695 -5.07 -3.398 1 96.88 146 THR B N 1
ATOM 2301 C CA . THR B 1 146 ? 13.93 -4.297 -3.312 1 96.88 146 THR B CA 1
ATOM 2302 C C . THR B 1 146 ? 13.727 -2.9 -3.895 1 96.88 146 THR B C 1
ATOM 2304 O O . THR B 1 146 ? 12.906 -2.707 -4.793 1 96.88 146 THR B O 1
ATOM 2307 N N . ILE B 1 147 ? 14.352 -1.984 -3.23 1 91.62 147 ILE B N 1
ATOM 2308 C CA . ILE B 1 147 ? 14.453 -0.628 -3.756 1 91.62 147 ILE B CA 1
ATOM 2309 C C . ILE B 1 147 ? 15.914 -0.289 -4.035 1 91.62 147 ILE B C 1
ATOM 2311 O O . ILE B 1 147 ? 16.766 -0.405 -3.15 1 91.62 147 ILE B O 1
ATOM 2315 N N . PRO B 1 148 ? 16.156 0.086 -5.262 1 79.62 148 PRO B N 1
ATOM 2316 C CA . PRO B 1 148 ? 17.562 0.34 -5.578 1 79.62 148 PRO B CA 1
ATOM 2317 C C . PRO B 1 148 ? 18.188 1.413 -4.684 1 79.62 148 PRO B C 1
ATOM 2319 O O . PRO B 1 148 ? 17.484 2.332 -4.242 1 79.62 148 PRO B O 1
ATOM 2322 N N . LYS B 1 149 ? 19.484 1.341 -4.453 1 76.62 149 LYS B N 1
ATOM 2323 C CA . LYS B 1 149 ? 20.266 2.285 -3.662 1 76.62 149 LYS B CA 1
ATOM 2324 C C . LYS B 1 149 ? 20.656 3.514 -4.488 1 76.62 149 LYS B C 1
ATOM 2326 O O . LYS B 1 149 ? 20.984 3.396 -5.668 1 76.62 149 LYS B O 1
#

Solvent-accessible surface area (backbone atoms only — not comparable to full-atom values): 14336 Å² total; per-residue (Å²): 106,34,60,80,37,66,38,40,41,44,54,33,89,54,56,46,76,50,72,74,47,77,37,79,41,59,40,32,42,32,33,16,28,61,81,27,35,16,24,38,39,44,30,30,23,47,94,86,39,77,46,73,51,78,45,54,36,88,44,92,46,66,35,66,44,76,42,54,94,92,36,47,37,26,33,43,36,34,17,22,35,48,48,105,62,63,44,31,27,29,17,19,47,36,40,29,30,78,80,72,52,69,39,49,39,92,34,59,86,46,57,24,38,39,38,38,39,47,34,80,83,16,36,50,38,28,42,32,34,19,19,31,72,87,61,37,26,26,9,20,45,23,34,32,28,42,48,48,106,110,33,62,79,37,68,39,40,41,43,53,33,89,54,58,45,78,49,71,74,47,77,36,80,41,56,39,33,43,34,35,16,28,62,83,28,35,16,24,38,37,44,30,30,23,47,94,85,38,79,47,73,50,78,47,54,36,89,42,92,46,65,36,68,45,76,43,52,95,91,36,45,38,26,33,43,35,34,17,23,34,48,48,106,64,58,44,33,28,28,18,18,45,38,40,30,30,76,78,71,50,70,39,50,39,92,33,59,88,47,59,24,37,38,37,40,38,47,34,81,83,15,36,50,38,28,42,32,32,18,20,31,74,85,60,37,26,27,10,20,45,22,34,32,28,41,46,47,103

Secondary structure (DSSP, 8-state):
---PEEEEEEE---SEEEE----SEEEEEEEEESSSEEEEEEEEEETTEEEEEEEE---SEEEEEE--TT--EEEEEEEEEE-SSS-EEEEEEEEEETTS-EEE-SS---SEEEEEE--TT--EEEEEEEE-SSS-SEEEEEEEE----/---PEEEEEEE---SEEEE----SEEEEEEEEESSSEEEEEEEEEETTEEEEEEEE---SEEEEEE--TT--EEEEEEEEEE-SSS-EEEEEEEEEETTS-EEE-SS---SEEEEEE--TT--EEEEEEEE-SSS-SEEEEEEEE----

pLDDT: mean 95.65, std 7.32, range [41.31, 98.94]

InterPro domains:
  IPR001229 Jacalin-like lectin domain [PF01419] (8-143)
  IPR001229 Jacalin-like lectin domain [PS51752] (4-147)
  IPR001229 Jacalin-like lectin domain [SM00915] (15-147)
  IPR036404 Jacalin-like lectin domain superfamily [G3DSA:2.100.10.30] (1-148)
  IPR036404 Jacalin-like lectin domain superfamily [SSF51101] (4-144)

Foldseek 3Di:
DPPWDKFDFPFWDAADKDWPDFFPFWFKKKFADDQATFKMWTWGHDPRDIDIDIAGDDHDDIWMDGADPPKFWFKKKFFWDDPPDRAIATRKIKIAIPVGDITIDPHDRDHDMDMDGADDPKGFRTKMAHAHDVRRGGGTMMTTMDHDD/DPPWDKFDFPFWDAADKDWPDFFPFWFKKKFADDQATFKMWTWGHDPRRIDIDIAGDDHDDIWMDGADPPKFWFKKKFFWDDPPDRAIATRKIKIAIPVGDITIDPHDRDHDMDMDGADDPKGFRTKMAHAHDVRRGTGTMMTTMDHDD

Nearest PDB structures (foldseek):
  3mit-assembly1_A  TM=9.535E-01  e=3.967E-12  Musa acuminata
  7kmv-assembly5_I  TM=9.057E-01  e=5.659E-12  Musa acuminata
  4pit-assembly2_D  TM=8.912E-01  e=3.967E-12  Musa acuminata
  2bmy-assembly1_A  TM=9.086E-01  e=1.642E-11  Musa acuminata
  4piu-assembly1_A  TM=9.043E-01  e=1.913E-11  Musa acuminata

Organism: Musa acuminata subsp. malaccensis (NCBI:txid214687)

Sequence (298 aa):
MAGVLEQGPWGGNGGKTWDMGQADHISNVKIHYNDAVFAFDFTFTVDGKKKTIHVGGDAPQYKEITLEEDEYFTFISGYFKTMWTTDVFITQLTLETNKGNTVSSDTNKIGSYFSLNLEDEGKILGFFGREGSTIDAIEAIGVYCTIPKMAGVLEQGPWGGNGGKTWDMGQADHISNVKIHYNDAVFAFDFTFTVDGKKKTIHVGGDAPQYKEITLEEDEYFTFISGYFKTMWTTDVFITQLTLETNKGNTVSSDTNKIGSYFSLNLEDEGKILGFFGREGSTIDAIEAIGVYCTIPK

Radius of gyration: 18.93 Å; Cα contacts (8 Å, |Δi|>4): 963; chains: 2; bounding box: 42×51×42 Å